Protein AF-A0A7J4HP68-F1 (afdb_monomer)

Solvent-accessible surface area (backbone atoms only — not comparable to full-atom values): 11687 Å² total; per-residue (Å²): 138,80,77,76,74,54,65,66,62,56,52,50,55,49,52,50,52,52,50,52,52,51,63,76,42,43,70,58,54,54,52,51,52,52,50,49,42,43,52,51,32,45,56,65,27,49,68,59,53,78,78,29,47,38,88,88,77,72,41,62,45,65,46,102,60,71,71,36,56,57,40,48,52,47,14,48,45,24,65,76,65,74,47,71,69,66,58,39,56,91,40,66,68,92,80,31,35,63,45,85,82,50,80,58,65,57,25,50,51,48,29,47,40,25,70,72,41,27,36,79,76,67,66,39,90,43,63,56,43,24,36,21,47,42,8,34,54,30,40,48,50,20,46,54,27,39,28,52,26,46,23,59,74,31,29,84,83,58,33,71,68,54,12,46,52,52,14,52,54,51,38,45,51,66,50,67,44,68,88,53,40,85,44,27,22,46,21,35,49,40,66,61,12,53,45,51,23,54,50,30,41,48,53,32,51,51,53,54,53,52,54,52,52,56,57,57,64,73,76,109

pLDDT: mean 91.25, std 10.71, range [41.81, 98.44]

Structure (mmCIF, N/CA/C/O backbone):
data_AF-A0A7J4HP68-F1
#
_entry.id   AF-A0A7J4HP68-F1
#
loop_
_atom_site.group_PDB
_atom_site.id
_atom_site.type_symbol
_atom_site.label_atom_id
_atom_site.label_alt_id
_atom_site.label_comp_id
_atom_site.label_asym_id
_atom_site.label_entity_id
_atom_site.label_seq_id
_atom_site.pdbx_PDB_ins_code
_atom_site.Cartn_x
_atom_site.Cartn_y
_atom_site.Cartn_z
_atom_site.occupancy
_atom_site.B_iso_or_equiv
_atom_site.auth_seq_id
_atom_site.auth_comp_id
_atom_site.auth_asym_id
_atom_site.auth_atom_id
_atom_site.pdbx_PDB_model_num
ATOM 1 N N . MET A 1 1 ? -23.739 45.681 44.324 1.00 44.28 1 MET A N 1
ATOM 2 C CA . MET A 1 1 ? -23.837 44.214 44.460 1.00 44.28 1 MET A CA 1
ATOM 3 C C . MET A 1 1 ? -23.564 43.609 43.087 1.00 44.28 1 MET A C 1
ATOM 5 O O . MET A 1 1 ? -24.486 43.311 42.347 1.00 44.28 1 MET A O 1
ATOM 9 N N . LEU A 1 2 ? -22.291 43.591 42.686 1.00 48.47 2 LEU A N 1
ATOM 10 C CA . LEU A 1 2 ? -21.849 42.985 41.431 1.00 48.47 2 LEU A CA 1
ATOM 11 C C . LEU A 1 2 ? -21.407 41.571 41.788 1.00 48.47 2 LEU A C 1
ATOM 13 O O . LEU A 1 2 ? -20.339 41.393 42.369 1.00 48.47 2 LEU A O 1
ATOM 17 N N . GLU A 1 3 ? -22.281 40.599 41.534 1.00 53.66 3 GLU A N 1
ATOM 18 C CA . GLU A 1 3 ? -21.946 39.183 41.626 1.00 53.66 3 GLU A CA 1
ATOM 19 C C . GLU A 1 3 ? -20.698 38.932 40.781 1.00 53.66 3 GLU A C 1
ATOM 21 O O . GLU A 1 3 ? -20.683 39.172 39.571 1.00 53.66 3 GLU A O 1
ATOM 26 N N . SER A 1 4 ? -19.629 38.483 41.434 1.00 55.53 4 SER A N 1
ATOM 27 C CA . SER A 1 4 ? -18.464 37.926 40.770 1.00 55.53 4 SER A CA 1
ATOM 28 C C . SER A 1 4 ? -18.957 36.772 39.905 1.00 55.53 4 SER A C 1
ATOM 30 O O . SER A 1 4 ? -19.253 35.700 40.431 1.00 55.53 4 SER A O 1
ATOM 32 N N . ILE A 1 5 ? -19.111 37.004 38.598 1.00 61.06 5 ILE A N 1
ATOM 33 C CA . ILE A 1 5 ? -19.429 35.950 37.639 1.00 61.06 5 ILE A CA 1
ATOM 34 C C . ILE A 1 5 ? -18.325 34.912 37.797 1.00 61.06 5 ILE A C 1
ATOM 36 O O . ILE A 1 5 ? -17.180 35.149 37.408 1.00 61.06 5 ILE A O 1
ATOM 40 N N . ASP A 1 6 ? -18.670 33.810 38.455 1.00 66.19 6 ASP A N 1
ATOM 41 C CA . ASP A 1 6 ? -17.717 32.821 38.916 1.00 66.19 6 ASP A CA 1
ATOM 42 C C . ASP A 1 6 ? -16.959 32.277 37.705 1.00 66.19 6 ASP A C 1
ATOM 44 O O . ASP A 1 6 ? -17.526 31.619 36.826 1.00 66.19 6 ASP A O 1
ATOM 48 N N . SER A 1 7 ? -15.676 32.625 37.619 1.00 68.00 7 SER A N 1
ATOM 49 C CA . SER A 1 7 ? -14.796 32.269 36.505 1.00 68.00 7 SER A CA 1
ATOM 50 C C . SER A 1 7 ? -14.790 30.759 36.232 1.00 68.00 7 SER A C 1
ATOM 52 O O . SER A 1 7 ? -14.646 30.341 35.078 1.00 68.00 7 SER A O 1
ATOM 54 N N .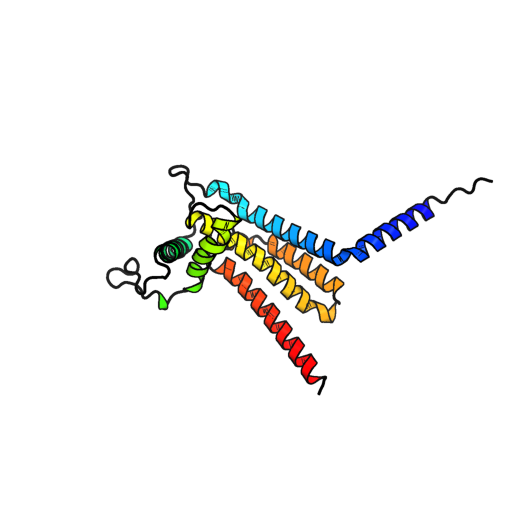 SER A 1 8 ? -15.044 29.948 37.266 1.00 72.12 8 SER A N 1
ATOM 55 C CA . SER A 1 8 ? -15.170 28.495 37.178 1.00 72.12 8 SER A CA 1
ATOM 56 C C . SER A 1 8 ? -16.365 28.075 36.302 1.00 72.12 8 SER A C 1
ATOM 58 O O . SER A 1 8 ? -16.209 27.270 35.379 1.00 72.12 8 SER A O 1
ATOM 60 N N . SER A 1 9 ? -17.521 28.724 36.473 1.00 77.31 9 SER A N 1
ATOM 61 C CA . SER A 1 9 ? -18.761 28.453 35.733 1.00 77.31 9 SER A CA 1
ATOM 62 C C . SER A 1 9 ? -18.655 28.805 34.242 1.00 77.31 9 SER A C 1
ATOM 64 O O . SER A 1 9 ? -19.209 28.120 33.374 1.00 77.31 9 SER A O 1
ATOM 66 N N . ILE A 1 10 ? -17.885 29.849 33.903 1.00 82.44 10 ILE A N 1
ATOM 67 C CA . ILE A 1 10 ? -17.593 30.219 32.511 1.00 82.44 10 ILE A CA 1
ATOM 68 C C . ILE A 1 10 ? -16.709 29.148 31.859 1.00 82.44 10 ILE A C 1
ATOM 70 O O . ILE A 1 10 ? -16.944 28.770 30.705 1.00 82.44 10 ILE A O 1
ATOM 74 N N . ILE A 1 11 ? -15.695 28.655 32.577 1.00 82.69 11 ILE A N 1
ATOM 75 C CA . ILE A 1 11 ? -14.785 27.610 32.092 1.00 82.69 11 ILE A CA 1
ATOM 76 C C . ILE A 1 11 ? -15.546 26.302 31.854 1.00 82.69 11 ILE A C 1
ATOM 78 O O . ILE A 1 11 ? -15.362 25.683 30.805 1.00 82.69 11 ILE A O 1
ATOM 82 N N . GLU A 1 12 ? -16.439 25.903 32.760 1.00 84.94 12 GLU A N 1
ATOM 83 C CA . GLU A 1 12 ? -17.277 24.712 32.582 1.00 84.94 12 GLU A CA 1
ATOM 84 C C . GLU A 1 12 ? -18.192 24.821 31.361 1.00 84.94 12 GLU A C 1
ATOM 86 O O . GLU A 1 12 ? -18.182 23.937 30.501 1.00 84.94 12 GLU A O 1
ATOM 91 N N . ARG A 1 13 ? -18.886 25.953 31.186 1.00 81.06 13 ARG A N 1
ATOM 92 C CA . ARG A 1 13 ? -19.722 26.191 29.995 1.00 81.06 13 ARG A CA 1
ATOM 93 C C . ARG A 1 13 ? -18.916 26.137 28.695 1.00 81.06 13 ARG A C 1
ATOM 95 O O . ARG A 1 13 ? -19.413 25.646 27.678 1.00 81.06 13 ARG A O 1
ATOM 102 N N . ARG A 1 14 ? -17.673 26.634 28.696 1.00 84.31 14 ARG A N 1
ATOM 103 C CA . ARG A 1 14 ? -16.768 26.551 27.534 1.00 84.31 14 ARG A CA 1
ATOM 104 C C . ARG A 1 14 ? -16.336 25.109 27.263 1.00 84.31 14 ARG A C 1
ATOM 106 O O . ARG A 1 14 ? -16.419 24.674 26.114 1.00 84.31 14 ARG A O 1
ATOM 113 N N . LYS A 1 15 ? -15.941 24.360 28.298 1.00 84.00 15 LYS A N 1
ATOM 114 C CA . LYS A 1 15 ? -15.590 22.932 28.198 1.00 84.00 15 LYS A CA 1
ATOM 115 C C . LYS A 1 15 ? -16.750 22.115 27.639 1.00 84.00 15 LYS A C 1
ATOM 117 O O . LYS A 1 15 ? -16.547 21.341 26.708 1.00 84.00 15 LYS A O 1
ATOM 122 N N . GLU A 1 16 ? -17.970 22.336 28.121 1.00 83.75 16 GLU A N 1
ATOM 123 C CA . GLU A 1 16 ? -19.153 21.645 27.608 1.00 83.75 16 GLU A CA 1
ATOM 124 C C . GLU A 1 16 ? -19.457 21.983 26.149 1.00 83.75 16 GLU A C 1
ATOM 126 O O . GLU A 1 16 ? -19.781 21.086 25.370 1.00 83.75 16 GLU A O 1
ATOM 131 N N . LYS A 1 17 ? -19.350 23.259 25.752 1.00 82.62 17 LYS A N 1
ATOM 132 C CA . LYS A 1 17 ? -19.533 23.659 24.348 1.00 82.62 17 LYS A CA 1
ATOM 133 C C . LYS A 1 17 ? -18.516 22.970 23.440 1.00 82.62 17 LYS A C 1
ATOM 135 O O . LYS A 1 17 ? -18.908 22.404 22.419 1.00 82.62 17 LYS A O 1
ATOM 140 N N . ILE A 1 18 ? -17.241 22.962 23.833 1.00 82.25 18 ILE A N 1
ATOM 141 C CA . ILE A 1 18 ? -16.172 22.265 23.105 1.00 82.25 18 ILE A CA 1
ATOM 142 C C . ILE A 1 18 ? -16.461 20.760 23.044 1.00 82.25 18 ILE A C 1
ATOM 144 O O . ILE A 1 18 ? -16.391 20.159 21.974 1.00 82.25 18 ILE A O 1
ATOM 148 N N . PHE A 1 19 ? -16.859 20.152 24.160 1.00 80.31 19 PHE A N 1
ATOM 149 C CA . PHE A 1 19 ? -17.162 18.726 24.229 1.00 80.31 19 PHE A CA 1
ATOM 150 C C . PHE A 1 19 ? -18.345 18.332 23.333 1.00 80.31 19 PHE A C 1
ATOM 152 O O . PHE A 1 19 ? -18.273 17.345 22.598 1.00 80.31 19 PHE A O 1
ATOM 159 N N . ARG A 1 20 ? -19.426 19.122 23.332 1.00 80.06 20 ARG A N 1
ATOM 160 C CA . ARG A 1 20 ? -20.582 18.905 22.448 1.00 80.06 20 ARG A CA 1
ATOM 161 C C . ARG A 1 20 ? -20.199 19.051 20.975 1.00 80.06 20 ARG A C 1
ATOM 163 O O . ARG A 1 20 ? -20.627 18.231 20.163 1.00 80.06 20 ARG A O 1
ATOM 170 N N . PHE A 1 21 ? -19.366 20.036 20.641 1.00 80.69 21 PHE A N 1
ATOM 171 C CA . PHE A 1 21 ? -18.849 20.226 19.285 1.00 80.69 21 PHE A CA 1
ATOM 172 C C . PHE A 1 21 ? -17.992 19.037 18.821 1.00 80.69 21 PHE A C 1
ATOM 174 O O . PHE A 1 21 ? -18.225 18.484 17.746 1.00 80.69 21 PHE A O 1
ATOM 181 N N . LEU A 1 22 ? -17.058 18.578 19.662 1.00 74.44 22 LEU A N 1
ATOM 182 C CA . LEU A 1 22 ? -16.226 17.400 19.389 1.00 74.44 22 LEU A CA 1
ATOM 183 C C . LEU A 1 22 ? -17.077 16.139 19.187 1.00 74.44 22 LEU A C 1
ATOM 185 O O . LEU A 1 22 ? -16.847 15.364 18.257 1.00 74.44 22 LEU A O 1
ATOM 189 N N . LYS A 1 23 ? -18.102 15.949 20.024 1.00 76.12 23 LYS A N 1
ATOM 190 C CA . LYS A 1 23 ? -19.005 14.796 19.943 1.00 76.12 23 LYS A CA 1
ATOM 191 C C . LYS A 1 23 ? -19.861 14.813 18.672 1.00 76.12 23 LYS A C 1
ATOM 193 O O . LYS A 1 23 ? -20.084 13.743 18.107 1.00 76.12 23 LYS A O 1
ATOM 198 N N . SER A 1 24 ? -20.312 15.981 18.201 1.00 81.69 24 SER A N 1
ATOM 199 C CA . SER A 1 24 ? -21.134 16.079 16.981 1.00 81.69 24 SER A CA 1
ATOM 200 C C . SER A 1 24 ? -20.333 15.811 15.702 1.00 81.69 24 SER A C 1
ATOM 202 O O . SER A 1 24 ? -20.879 15.301 14.726 1.00 81.69 24 SER A O 1
ATOM 204 N N . ARG A 1 25 ? -19.022 16.085 15.718 1.00 88.00 25 ARG A N 1
ATOM 205 C CA . ARG A 1 25 ? -18.111 15.915 14.573 1.00 88.00 25 ARG A CA 1
ATOM 206 C C . ARG A 1 25 ? -17.178 14.704 14.697 1.00 88.00 25 ARG A C 1
ATOM 208 O O . ARG A 1 25 ? -16.190 14.626 13.976 1.00 88.00 25 ARG A O 1
ATOM 215 N N . TYR A 1 26 ? -17.488 13.730 15.555 1.00 87.75 26 TYR A N 1
ATOM 216 C CA . TYR A 1 26 ? -16.616 12.576 15.825 1.00 87.75 26 TYR A CA 1
ATOM 217 C C . TYR A 1 26 ? -16.097 11.872 14.554 1.00 87.75 26 TYR A C 1
ATOM 219 O O . TYR A 1 26 ? -14.898 11.649 14.420 1.00 87.75 26 TYR A O 1
ATOM 227 N N . ASN A 1 27 ? -16.973 11.583 13.584 1.00 88.50 27 ASN A N 1
ATOM 228 C CA . ASN A 1 27 ? -16.579 10.905 12.341 1.00 88.50 27 ASN A CA 1
ATOM 229 C C . ASN A 1 27 ? -15.608 11.736 11.486 1.00 88.50 27 ASN A C 1
ATOM 231 O O . ASN A 1 27 ? -14.737 11.170 10.826 1.00 88.50 27 ASN A O 1
ATOM 235 N N . LEU A 1 28 ? -15.736 13.067 11.517 1.00 90.56 28 LEU A N 1
ATOM 236 C CA . LEU A 1 28 ? -14.816 13.970 10.828 1.00 90.56 28 LEU A CA 1
ATOM 237 C C . LEU A 1 28 ? -13.424 13.888 11.459 1.00 90.56 28 LEU A C 1
ATOM 239 O O . LEU A 1 28 ? -12.448 13.730 10.738 1.00 90.56 28 LEU A O 1
ATOM 243 N N . PHE A 1 29 ? -13.336 13.916 12.792 1.00 91.75 29 PHE A N 1
ATOM 244 C CA . PHE A 1 29 ? -12.058 13.788 13.498 1.00 91.75 29 PHE A CA 1
ATOM 245 C C . PHE A 1 29 ? -11.393 12.432 13.270 1.00 91.75 29 PHE A C 1
ATOM 247 O O . PHE A 1 29 ? -10.191 12.381 13.036 1.00 91.75 29 PHE A O 1
ATOM 254 N N . VAL A 1 30 ? -12.166 11.342 13.275 1.00 94.12 30 VAL A N 1
ATOM 255 C CA . VAL A 1 30 ? -11.654 10.003 12.939 1.00 94.12 30 VAL A CA 1
ATOM 256 C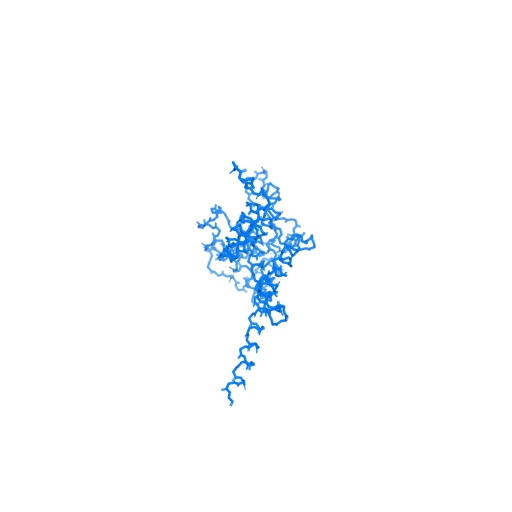 C . VAL A 1 30 ? -11.076 9.985 11.524 1.00 94.12 30 VAL A C 1
ATOM 258 O O . VAL A 1 30 ? -9.968 9.497 11.323 1.00 94.12 30 VAL A O 1
ATOM 261 N N . SER A 1 31 ? -11.802 10.546 10.555 1.00 94.25 31 SER A N 1
ATOM 262 C CA . SER A 1 31 ? -11.362 10.587 9.156 1.00 94.25 31 SER A CA 1
ATOM 263 C C . SER A 1 31 ? -10.123 11.467 8.977 1.00 94.25 31 SER A C 1
ATOM 265 O O . SER A 1 31 ? -9.203 11.088 8.262 1.00 94.25 31 SER A O 1
ATOM 267 N N . LEU A 1 32 ? -10.062 12.607 9.671 1.00 96.12 32 LEU A N 1
ATOM 268 C CA . LEU A 1 32 ? -8.910 13.506 9.667 1.00 96.12 32 LEU A CA 1
ATOM 269 C C . LEU A 1 32 ? -7.674 12.839 10.280 1.00 96.12 32 LEU A C 1
ATOM 271 O O . LEU A 1 32 ? -6.586 12.941 9.721 1.00 96.12 32 LEU A O 1
ATOM 275 N N . PHE A 1 33 ? -7.835 12.117 11.390 1.00 96.75 33 PHE A N 1
ATOM 276 C CA . PHE A 1 33 ? -6.730 11.408 12.030 1.00 96.75 33 PHE A CA 1
ATOM 277 C C . PHE A 1 33 ? -6.227 10.243 11.171 1.00 96.75 33 PHE A C 1
ATOM 279 O O . PHE A 1 33 ? -5.022 10.071 11.012 1.00 96.75 33 PHE A O 1
ATOM 286 N N . LEU A 1 34 ? -7.134 9.486 10.545 1.00 97.94 34 LEU A N 1
ATOM 287 C CA . LEU A 1 34 ? -6.759 8.459 9.572 1.00 97.94 34 LEU A CA 1
ATOM 288 C C . LEU A 1 34 ? -6.034 9.070 8.362 1.00 97.94 34 LEU A C 1
ATOM 290 O O . LEU A 1 34 ? -5.003 8.551 7.941 1.00 97.94 34 LEU A O 1
ATOM 294 N N . GLY A 1 35 ? -6.521 10.203 7.849 1.00 98.12 35 GLY A N 1
ATOM 295 C CA . GLY A 1 35 ? -5.860 10.960 6.786 1.00 98.12 35 GLY A CA 1
ATOM 296 C C . GLY A 1 35 ? -4.450 11.410 7.174 1.00 98.12 35 GLY A C 1
ATOM 297 O O . GLY A 1 35 ? -3.529 11.282 6.373 1.00 98.12 35 GLY A O 1
ATOM 298 N N . LEU A 1 36 ? -4.250 11.848 8.421 1.00 98.12 36 LEU A N 1
ATOM 299 C CA . LEU A 1 36 ? -2.933 12.204 8.952 1.00 98.12 36 LEU A CA 1
ATOM 300 C C . LEU A 1 36 ? -1.991 10.992 9.033 1.00 98.12 36 LEU A C 1
ATOM 302 O O . LEU A 1 36 ? -0.824 11.114 8.665 1.00 98.12 36 LEU A O 1
ATOM 306 N N . ILE A 1 37 ? -2.483 9.827 9.470 1.00 98.38 37 ILE A N 1
ATOM 307 C CA . ILE A 1 37 ? -1.703 8.576 9.499 1.00 98.38 37 ILE A CA 1
ATOM 308 C C . ILE A 1 37 ? -1.262 8.188 8.083 1.00 98.38 37 ILE A C 1
ATOM 310 O O . ILE A 1 37 ? -0.092 7.875 7.860 1.00 98.38 37 ILE A O 1
ATOM 314 N N . ILE A 1 38 ? -2.178 8.242 7.113 1.00 98.38 38 ILE A N 1
ATOM 315 C CA . ILE A 1 38 ? -1.879 7.936 5.708 1.00 98.38 38 ILE A CA 1
ATOM 316 C C . ILE A 1 38 ? -0.864 8.938 5.148 1.00 98.38 38 ILE A C 1
ATOM 318 O O . ILE A 1 38 ? 0.130 8.529 4.554 1.00 98.38 38 ILE A O 1
ATOM 322 N N . TYR A 1 39 ? -1.058 10.236 5.391 1.00 98.12 39 TYR A N 1
ATOM 323 C CA . TYR A 1 39 ? -0.116 11.276 4.979 1.00 98.12 39 TYR A CA 1
ATOM 324 C C . TYR A 1 39 ? 1.285 11.045 5.560 1.00 98.12 39 TYR A C 1
ATOM 326 O O . TYR A 1 39 ? 2.275 11.097 4.829 1.00 98.12 39 TYR A O 1
ATOM 334 N N . LEU A 1 40 ? 1.379 10.744 6.859 1.00 97.81 40 LEU A N 1
ATOM 335 C CA . LEU A 1 40 ? 2.646 10.427 7.516 1.00 97.81 40 LEU A CA 1
ATOM 336 C C . LEU A 1 40 ? 3.308 9.201 6.875 1.00 97.81 40 LEU A C 1
ATOM 338 O O . LEU A 1 40 ? 4.504 9.227 6.590 1.00 97.81 40 LEU A O 1
ATOM 342 N N . SER A 1 41 ? 2.529 8.152 6.611 1.00 97.50 41 SER A N 1
ATOM 343 C CA . SER A 1 41 ? 3.004 6.928 5.967 1.00 97.50 41 SER A CA 1
ATOM 344 C C . SER A 1 41 ? 3.587 7.182 4.578 1.00 97.50 41 SER A C 1
ATOM 346 O O . SER A 1 41 ? 4.689 6.708 4.288 1.00 97.50 41 SER A O 1
ATOM 348 N N . ILE A 1 42 ? 2.873 7.962 3.756 1.00 97.81 42 ILE A N 1
ATOM 349 C CA . ILE A 1 42 ? 3.317 8.387 2.426 1.00 97.81 42 ILE A CA 1
ATOM 350 C C . ILE A 1 42 ? 4.622 9.166 2.565 1.00 97.81 42 ILE A C 1
ATOM 352 O O . ILE A 1 42 ? 5.620 8.782 1.967 1.00 97.81 42 ILE A O 1
ATOM 356 N N . LYS A 1 43 ? 4.654 10.183 3.437 1.00 97.56 43 LYS A N 1
ATOM 357 C CA . LYS A 1 43 ? 5.834 11.028 3.646 1.00 97.56 43 LYS A CA 1
ATOM 358 C C . LYS A 1 43 ? 7.067 10.227 4.051 1.00 97.56 43 LYS A C 1
ATOM 360 O O . LYS A 1 43 ? 8.153 10.553 3.592 1.00 97.56 43 LYS A O 1
ATOM 365 N N . ILE A 1 44 ? 6.923 9.213 4.909 1.00 97.12 44 ILE A N 1
ATOM 366 C CA . ILE A 1 44 ? 8.030 8.327 5.306 1.00 97.12 44 ILE A CA 1
ATOM 367 C C . ILE A 1 44 ? 8.531 7.521 4.100 1.00 97.12 44 ILE A C 1
ATOM 369 O O . ILE A 1 44 ? 9.737 7.442 3.880 1.00 97.12 44 ILE A O 1
ATOM 373 N N . ARG A 1 45 ? 7.616 6.947 3.312 1.00 96.75 45 ARG A N 1
ATOM 374 C CA . ARG A 1 45 ? 7.933 6.039 2.197 1.00 96.75 45 ARG A CA 1
ATOM 375 C C . ARG A 1 45 ? 8.400 6.733 0.925 1.00 96.75 45 ARG A C 1
ATOM 377 O O . ARG A 1 45 ? 8.959 6.064 0.068 1.00 96.75 45 ARG A O 1
ATOM 384 N N . THR A 1 46 ? 8.189 8.039 0.801 1.00 96.75 46 THR A N 1
ATOM 385 C CA . THR A 1 46 ? 8.669 8.843 -0.330 1.00 96.75 46 THR A CA 1
ATOM 386 C C . THR A 1 46 ? 9.953 9.611 -0.019 1.00 96.75 46 THR A C 1
ATOM 388 O O . THR A 1 46 ? 10.431 10.352 -0.872 1.00 96.75 46 THR A O 1
ATOM 391 N N . ARG A 1 47 ? 10.539 9.471 1.181 1.00 95.38 47 ARG A N 1
ATOM 392 C CA . ARG A 1 47 ? 11.761 10.216 1.550 1.00 95.38 47 ARG A CA 1
ATOM 393 C C . ARG A 1 47 ? 12.967 9.909 0.667 1.00 95.38 47 ARG A C 1
ATOM 395 O O . ARG A 1 47 ? 13.867 10.730 0.589 1.00 95.38 47 ARG A O 1
ATOM 402 N N . ASN A 1 48 ? 13.006 8.737 0.046 1.00 94.38 48 ASN A N 1
ATOM 403 C CA . ASN A 1 48 ? 14.106 8.296 -0.803 1.00 94.38 48 ASN A CA 1
ATOM 404 C C . ASN A 1 48 ? 13.912 8.644 -2.290 1.00 94.38 48 ASN A C 1
ATOM 406 O O . ASN A 1 48 ? 14.756 8.250 -3.089 1.00 94.38 48 ASN A O 1
ATOM 410 N N . LEU A 1 49 ? 12.833 9.344 -2.675 1.00 93.69 49 LEU A N 1
ATOM 411 C CA . LEU A 1 49 ? 12.533 9.635 -4.086 1.00 93.69 49 LEU A CA 1
ATOM 412 C C . LEU A 1 49 ? 13.661 10.386 -4.796 1.00 93.69 49 LEU A C 1
ATOM 414 O O . LEU A 1 49 ? 13.975 10.050 -5.934 1.00 93.69 49 LEU A O 1
ATOM 418 N N . ASP A 1 50 ? 14.303 11.340 -4.120 1.00 91.25 50 ASP A N 1
ATOM 419 C CA . ASP A 1 50 ? 15.403 12.118 -4.702 1.00 91.25 50 ASP A CA 1
ATOM 420 C C . ASP A 1 50 ? 16.586 11.224 -5.112 1.00 91.25 50 ASP A C 1
ATOM 422 O O . ASP A 1 50 ? 17.255 11.494 -6.105 1.00 91.25 50 ASP A O 1
ATOM 426 N N . GLY A 1 51 ? 16.806 10.115 -4.395 1.00 91.25 51 GLY A N 1
ATOM 427 C CA . GLY A 1 51 ? 17.849 9.132 -4.703 1.00 91.25 51 GLY A CA 1
ATOM 428 C C . GLY A 1 51 ? 17.480 8.131 -5.804 1.00 91.25 51 GLY A C 1
ATOM 429 O O . GLY A 1 51 ? 18.328 7.344 -6.211 1.00 91.25 51 GLY A O 1
ATOM 430 N N . LEU A 1 52 ? 16.231 8.139 -6.279 1.00 93.12 52 LEU A N 1
ATOM 431 C CA . LEU A 1 52 ? 15.743 7.270 -7.360 1.00 93.12 52 LEU A CA 1
ATOM 432 C C . LEU A 1 52 ? 15.740 7.970 -8.722 1.00 93.12 52 LEU A C 1
ATOM 434 O O . LEU A 1 52 ? 15.286 7.396 -9.717 1.00 93.12 52 LEU A O 1
ATOM 438 N N . ARG A 1 53 ? 16.233 9.209 -8.777 1.00 92.06 53 ARG A N 1
ATOM 439 C CA . ARG A 1 53 ? 16.455 9.925 -10.025 1.00 92.06 53 ARG A CA 1
ATOM 440 C C . ARG A 1 53 ? 17.879 9.678 -10.499 1.00 92.06 53 ARG A C 1
ATOM 442 O O . ARG A 1 53 ? 18.843 10.011 -9.815 1.00 92.06 53 ARG A O 1
ATOM 449 N N . ASP A 1 54 ? 17.999 9.082 -11.675 1.00 88.31 54 ASP A N 1
ATOM 450 C CA . ASP A 1 54 ? 19.284 8.821 -12.304 1.00 88.31 54 ASP A CA 1
ATOM 451 C C . ASP A 1 54 ? 19.937 10.149 -12.712 1.00 88.31 54 ASP A C 1
ATOM 453 O O . ASP A 1 54 ? 19.374 10.932 -13.479 1.00 88.31 54 ASP A O 1
ATOM 457 N N . ILE A 1 55 ? 21.136 10.400 -12.188 1.00 88.81 55 ILE A N 1
ATOM 458 C CA . ILE A 1 55 ? 21.899 11.636 -12.405 1.00 88.81 55 ILE A CA 1
ATOM 459 C C . ILE A 1 55 ? 22.408 11.728 -13.856 1.00 88.81 55 ILE A C 1
ATOM 461 O O . ILE A 1 55 ? 22.602 12.824 -14.373 1.00 88.81 55 ILE A O 1
ATOM 465 N N . THR A 1 56 ? 22.608 10.591 -14.526 1.00 89.25 56 THR A N 1
ATOM 466 C CA . THR A 1 56 ? 23.147 10.519 -15.892 1.00 89.25 56 THR A CA 1
ATOM 467 C C . THR A 1 56 ? 22.068 10.690 -16.955 1.00 89.25 56 THR A C 1
ATOM 469 O O . THR A 1 56 ? 22.283 11.386 -17.945 1.00 89.25 56 THR A O 1
ATOM 472 N N . THR A 1 57 ? 20.897 10.083 -16.750 1.00 88.12 57 THR A N 1
ATOM 473 C CA . THR A 1 57 ? 19.799 10.103 -17.732 1.00 88.12 57 THR A CA 1
ATOM 474 C C . THR A 1 57 ? 18.691 11.094 -17.379 1.00 88.12 57 THR A C 1
ATOM 476 O O . THR A 1 57 ? 17.836 11.382 -18.213 1.00 88.12 57 THR A O 1
ATOM 479 N N . GLY A 1 58 ? 18.655 11.591 -16.140 1.00 87.81 58 GLY A N 1
ATOM 480 C CA . GLY A 1 58 ? 17.561 12.407 -15.606 1.00 87.81 58 GLY A CA 1
ATOM 481 C C . GLY A 1 58 ? 16.256 11.632 -15.377 1.00 87.81 58 GLY A C 1
ATOM 482 O O . GLY A 1 58 ? 15.277 12.226 -14.909 1.00 87.81 58 GLY A O 1
ATOM 483 N N . SER A 1 59 ? 16.244 10.332 -15.698 1.00 91.25 59 SER A N 1
ATOM 484 C CA . SER A 1 59 ? 15.076 9.452 -15.663 1.00 91.25 59 SER A CA 1
ATOM 485 C C . SER A 1 59 ? 14.907 8.755 -14.306 1.00 91.25 59 SER A C 1
ATOM 487 O O . SER A 1 59 ? 15.753 8.854 -13.417 1.00 91.25 59 SER A O 1
ATOM 489 N N . TRP A 1 60 ? 13.777 8.074 -14.116 1.00 94.44 60 TRP A N 1
ATOM 490 C CA . TRP A 1 60 ? 13.485 7.323 -12.893 1.00 94.44 60 TRP A CA 1
ATOM 491 C C . TRP A 1 60 ? 14.104 5.926 -12.938 1.00 94.44 60 TRP A C 1
ATOM 493 O O . TRP A 1 60 ? 13.989 5.236 -13.953 1.00 94.44 60 TRP A O 1
ATOM 503 N N . THR A 1 61 ? 14.662 5.480 -11.813 1.00 94.12 61 THR A N 1
ATOM 504 C CA . THR A 1 61 ? 15.147 4.110 -11.611 1.00 94.12 61 THR A CA 1
ATOM 505 C C . THR A 1 61 ? 14.490 3.447 -10.397 1.00 94.12 61 THR A C 1
ATOM 507 O O . THR A 1 61 ? 13.848 4.104 -9.575 1.00 94.12 61 THR A O 1
ATOM 510 N N . LEU A 1 62 ? 14.605 2.122 -10.309 1.00 94.75 62 LEU A N 1
ATOM 511 C CA . LEU A 1 62 ? 14.161 1.360 -9.144 1.00 94.75 62 LEU A CA 1
ATOM 512 C C . LEU A 1 62 ? 15.247 1.343 -8.060 1.00 94.75 62 LEU A C 1
ATOM 514 O O . LEU A 1 62 ? 16.412 1.648 -8.308 1.00 94.75 62 LEU A O 1
ATOM 518 N N . GLY A 1 63 ? 14.841 0.978 -6.846 1.00 90.56 63 GLY A N 1
ATOM 519 C CA . GLY A 1 63 ? 15.749 0.722 -5.735 1.00 90.56 63 GLY A CA 1
ATOM 520 C C . GLY A 1 63 ? 16.611 -0.533 -5.954 1.00 90.56 63 GLY A C 1
ATOM 521 O O . GLY A 1 63 ? 16.459 -1.231 -6.955 1.00 90.56 63 GLY A O 1
ATOM 522 N N . PRO A 1 64 ? 17.503 -0.854 -5.003 1.00 88.31 64 PRO A N 1
ATOM 523 C CA . PRO A 1 64 ? 18.549 -1.871 -5.163 1.00 88.31 64 PRO A CA 1
ATOM 524 C C . PRO A 1 64 ? 18.059 -3.333 -5.079 1.00 88.31 64 PRO A C 1
ATOM 526 O O . 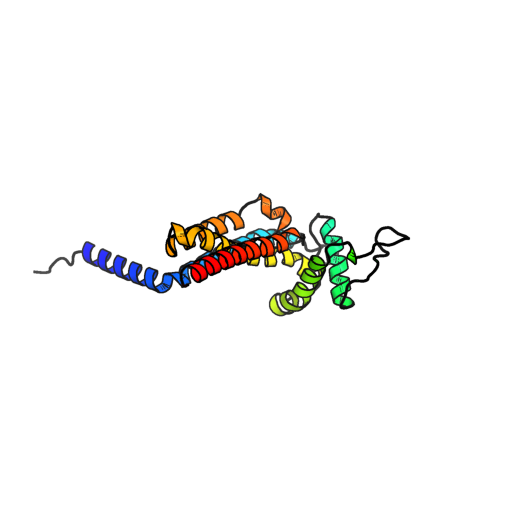PRO A 1 64 ? 18.857 -4.219 -4.785 1.00 88.31 64 PRO A O 1
ATOM 529 N N . ASP A 1 65 ? 16.772 -3.602 -5.312 1.00 89.88 65 ASP A N 1
ATOM 530 C CA . ASP A 1 65 ? 16.213 -4.959 -5.303 1.00 89.88 65 ASP A CA 1
ATOM 531 C C . ASP A 1 65 ? 16.107 -5.501 -6.738 1.00 89.88 65 ASP A C 1
ATOM 533 O O . ASP A 1 65 ? 15.783 -4.756 -7.665 1.00 89.88 65 ASP A O 1
ATOM 537 N N . LEU A 1 66 ? 16.402 -6.787 -6.938 1.00 90.44 66 LEU A N 1
ATOM 538 C CA . LEU A 1 66 ? 16.549 -7.383 -8.275 1.00 90.44 66 LEU A CA 1
ATOM 539 C C . LEU A 1 66 ? 15.205 -7.797 -8.880 1.00 90.44 66 LEU A C 1
ATOM 541 O O . LEU A 1 66 ? 14.932 -7.529 -10.053 1.00 90.44 66 LEU A O 1
ATOM 545 N N . ASP A 1 67 ? 14.361 -8.430 -8.073 1.00 90.50 67 ASP A N 1
ATOM 546 C CA . ASP A 1 67 ? 13.072 -8.982 -8.493 1.00 90.50 67 ASP A CA 1
ATOM 547 C C . ASP A 1 67 ? 12.128 -7.920 -9.113 1.00 90.50 67 ASP A C 1
ATOM 549 O O . ASP A 1 67 ? 11.526 -8.193 -10.164 1.00 90.50 67 ASP A O 1
ATOM 553 N N . PRO A 1 68 ? 12.055 -6.667 -8.607 1.00 94.62 68 PRO A N 1
ATOM 554 C CA . PRO A 1 68 ? 11.206 -5.622 -9.180 1.00 94.62 68 PRO A CA 1
ATOM 555 C C . PRO A 1 68 ? 11.499 -5.254 -10.636 1.00 94.62 68 PRO A C 1
ATOM 557 O O . PRO A 1 68 ? 10.593 -4.821 -11.355 1.00 94.62 68 PRO A O 1
ATOM 560 N N . PHE A 1 69 ? 12.733 -5.449 -11.113 1.00 95.25 69 PHE A N 1
ATOM 561 C CA . PHE A 1 69 ? 13.081 -5.167 -12.508 1.00 95.25 69 PHE A CA 1
ATOM 562 C C . PHE A 1 69 ? 12.363 -6.104 -13.483 1.00 95.25 69 PHE A C 1
ATOM 564 O O . PHE A 1 69 ? 11.982 -5.679 -14.580 1.00 95.25 69 PHE A O 1
ATOM 571 N N . LEU A 1 70 ? 12.111 -7.357 -13.086 1.00 95.00 70 LEU A N 1
ATOM 572 C CA . LEU A 1 70 ? 11.326 -8.289 -13.891 1.00 95.00 70 LEU A CA 1
ATOM 573 C C . LEU A 1 70 ? 9.878 -7.804 -14.023 1.00 95.00 70 LEU A C 1
ATOM 575 O O . LEU A 1 70 ? 9.349 -7.734 -15.135 1.00 95.00 70 LEU A O 1
ATOM 579 N N . PHE A 1 71 ? 9.260 -7.422 -12.903 1.00 95.94 71 PHE A N 1
ATOM 580 C CA . PHE A 1 71 ? 7.885 -6.925 -12.890 1.00 95.94 71 PHE A CA 1
ATOM 581 C C . PHE A 1 71 ? 7.742 -5.625 -13.676 1.00 95.94 71 PHE A C 1
ATOM 583 O O . PHE A 1 71 ? 6.778 -5.475 -14.423 1.00 95.94 71 PHE A O 1
ATOM 590 N N . LEU A 1 72 ? 8.724 -4.723 -13.584 1.00 97.06 72 LEU A N 1
ATOM 591 C CA . LEU A 1 72 ? 8.753 -3.502 -14.383 1.00 97.06 72 LEU A CA 1
ATOM 592 C C . LEU A 1 72 ? 8.849 -3.801 -15.883 1.00 97.06 72 LEU A C 1
ATOM 594 O O . LEU A 1 72 ? 8.118 -3.194 -16.664 1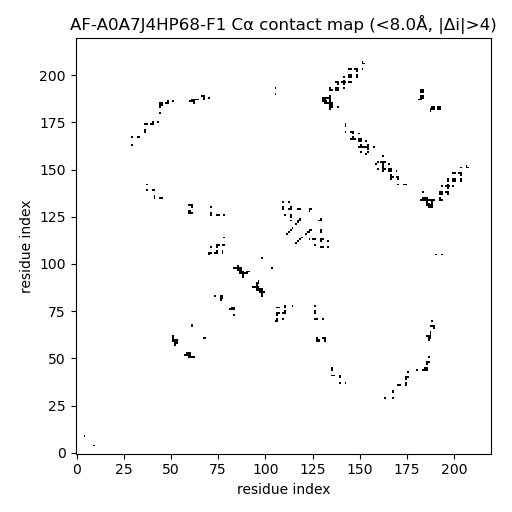.00 97.06 72 LEU A O 1
ATOM 598 N N . ARG A 1 73 ? 9.717 -4.730 -16.305 1.00 96.75 73 ARG A N 1
ATOM 599 C CA . ARG A 1 73 ? 9.833 -5.108 -17.724 1.00 96.75 73 ARG A CA 1
ATOM 600 C C . ARG A 1 73 ? 8.515 -5.663 -18.255 1.00 96.75 73 ARG A C 1
ATOM 602 O O . ARG A 1 73 ? 8.061 -5.254 -19.320 1.00 96.75 73 ARG A O 1
ATOM 609 N N . TRP A 1 74 ? 7.887 -6.562 -17.505 1.00 97.25 74 TRP A N 1
ATOM 610 C CA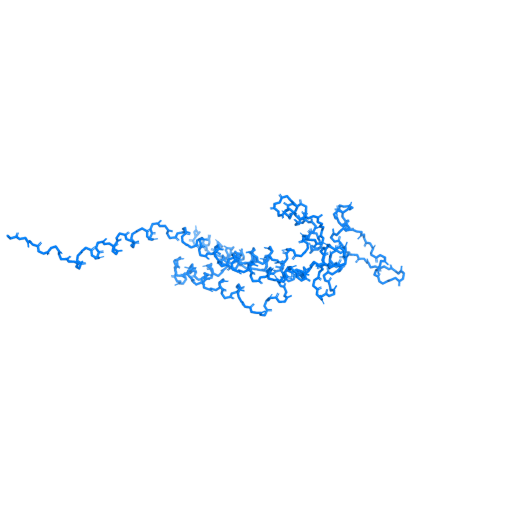 . TRP A 1 74 ? 6.581 -7.107 -17.868 1.00 97.25 74 TRP A CA 1
ATOM 611 C C . TRP A 1 74 ? 5.490 -6.031 -17.877 1.00 97.25 74 TRP A C 1
ATOM 613 O O . TRP A 1 74 ? 4.687 -6.002 -18.803 1.00 97.25 74 TRP A O 1
ATOM 623 N N . ALA A 1 75 ? 5.489 -5.103 -16.917 1.00 97.88 75 ALA A N 1
ATOM 624 C CA . ALA A 1 75 ? 4.539 -3.994 -16.887 1.00 97.88 75 ALA A CA 1
ATOM 625 C C . ALA A 1 75 ? 4.702 -3.062 -18.098 1.00 97.88 75 ALA A C 1
ATOM 627 O O . ALA A 1 75 ? 3.705 -2.701 -18.717 1.00 97.88 75 ALA A O 1
ATOM 628 N N . LYS A 1 76 ? 5.942 -2.724 -18.484 1.00 97.94 76 LYS A N 1
ATOM 629 C CA . LYS A 1 76 ? 6.234 -1.959 -19.711 1.00 97.94 76 LYS A CA 1
ATOM 630 C C . LYS A 1 76 ? 5.682 -2.666 -20.946 1.00 97.94 76 LYS A C 1
ATOM 632 O O . LYS A 1 76 ? 4.927 -2.062 -21.700 1.00 97.94 76 LYS A O 1
ATOM 637 N N . TYR A 1 77 ? 5.955 -3.965 -21.077 1.00 97.81 77 TYR A N 1
ATOM 638 C CA . TYR A 1 77 ? 5.434 -4.760 -22.186 1.00 97.81 77 TYR A CA 1
ATOM 639 C C . TYR A 1 77 ? 3.897 -4.762 -22.229 1.00 97.81 77 TYR A C 1
ATOM 641 O O . TYR A 1 77 ? 3.323 -4.598 -23.300 1.00 97.81 77 TYR A O 1
ATOM 649 N N . ILE A 1 78 ? 3.223 -4.902 -21.079 1.00 98.25 78 ILE A N 1
ATOM 650 C CA . ILE A 1 78 ? 1.753 -4.855 -20.983 1.00 98.25 78 ILE A CA 1
ATOM 651 C C . ILE A 1 78 ? 1.211 -3.478 -21.387 1.00 98.25 78 ILE A C 1
ATOM 653 O O . ILE A 1 78 ? 0.187 -3.409 -22.061 1.00 98.25 78 ILE A O 1
ATOM 657 N N . VAL A 1 79 ? 1.866 -2.385 -20.986 1.00 97.81 79 VAL A N 1
ATOM 658 C CA . VAL A 1 79 ? 1.454 -1.026 -21.376 1.00 97.81 79 VAL A CA 1
ATOM 659 C C . VAL A 1 79 ? 1.578 -0.831 -22.890 1.00 97.81 79 VAL A C 1
ATOM 661 O O . VAL A 1 79 ? 0.672 -0.267 -23.496 1.00 97.81 79 VAL A O 1
ATOM 664 N N . GLU A 1 80 ? 2.651 -1.338 -23.497 1.00 97.81 80 GLU A N 1
ATOM 665 C CA . GLU A 1 80 ? 2.922 -1.212 -24.936 1.00 97.81 80 GLU A CA 1
ATOM 666 C C . GLU A 1 80 ? 2.049 -2.138 -25.803 1.00 97.81 80 GLU A C 1
ATOM 668 O O . GLU A 1 80 ? 1.563 -1.723 -26.851 1.00 97.81 80 GLU A O 1
ATOM 673 N N . ASN A 1 81 ? 1.819 -3.382 -25.370 1.00 97.31 81 ASN A N 1
ATOM 674 C CA . ASN A 1 81 ? 1.205 -4.440 -26.189 1.00 97.31 81 ASN A CA 1
ATOM 675 C C . ASN A 1 81 ? -0.204 -4.844 -25.716 1.00 97.31 81 ASN A C 1
ATOM 677 O O . ASN A 1 81 ? -0.850 -5.705 -26.311 1.00 97.31 81 ASN A O 1
ATOM 681 N N . GLY A 1 82 ? -0.686 -4.276 -24.609 1.00 95.75 82 GLY A N 1
ATOM 682 C CA . GLY A 1 82 ? -1.993 -4.561 -24.008 1.00 95.75 82 GLY A CA 1
ATOM 683 C C . GLY A 1 82 ? -2.070 -5.853 -23.184 1.00 95.75 82 GLY A C 1
ATOM 684 O O . GLY A 1 82 ? -2.949 -5.978 -22.331 1.00 95.75 82 GLY A O 1
ATOM 685 N N . SER A 1 83 ? -1.160 -6.806 -23.388 1.00 95.38 83 SER A N 1
ATOM 686 C CA . SER A 1 83 ? -1.092 -8.061 -22.630 1.00 95.38 83 SER A CA 1
ATOM 687 C C . SER A 1 83 ? 0.339 -8.586 -22.551 1.00 95.38 83 SER A C 1
ATOM 689 O O . SER A 1 83 ? 1.205 -8.158 -23.308 1.00 95.38 83 SER A O 1
ATOM 691 N N . LEU A 1 84 ? 0.603 -9.496 -21.613 1.00 95.44 84 LEU A N 1
ATOM 692 C CA . LEU A 1 84 ? 1.911 -10.133 -21.473 1.00 95.44 84 LEU A CA 1
ATOM 693 C C . LEU A 1 84 ? 2.101 -11.238 -22.525 1.00 95.44 84 LEU A C 1
ATOM 695 O O . LEU A 1 84 ? 1.178 -12.009 -22.788 1.00 95.44 84 LEU A O 1
ATOM 699 N N . PHE A 1 85 ? 3.309 -11.360 -23.084 1.00 94.69 85 PHE A N 1
ATOM 700 C CA . PHE A 1 85 ? 3.664 -12.469 -23.974 1.00 94.69 85 PHE A CA 1
ATOM 701 C C . PHE A 1 85 ? 3.489 -13.830 -23.280 1.00 94.69 85 PHE A C 1
ATOM 703 O O . PHE A 1 85 ? 3.642 -13.960 -22.063 1.00 94.69 85 PHE A O 1
ATOM 710 N N . ALA A 1 86 ? 3.196 -14.874 -24.057 1.00 94.44 86 ALA A N 1
ATOM 711 C CA . ALA A 1 86 ? 3.003 -16.225 -23.522 1.00 94.44 86 ALA A CA 1
ATOM 712 C C . ALA A 1 86 ? 4.319 -16.898 -23.091 1.00 94.44 86 ALA A C 1
ATOM 714 O O . ALA A 1 86 ? 4.329 -17.683 -22.138 1.00 94.44 86 ALA A O 1
ATOM 715 N N . ILE A 1 87 ? 5.413 -16.605 -23.802 1.00 95.75 87 ILE A N 1
ATOM 716 C CA . ILE A 1 87 ? 6.744 -17.170 -23.569 1.00 95.75 87 ILE A CA 1
ATOM 717 C C . ILE A 1 87 ? 7.759 -16.029 -23.488 1.00 95.75 87 ILE A C 1
ATOM 719 O O . ILE A 1 87 ? 7.893 -15.241 -24.420 1.00 95.75 87 ILE A O 1
ATOM 723 N N . ASP A 1 88 ? 8.468 -15.956 -22.367 1.00 95.56 88 ASP A N 1
ATOM 724 C CA . ASP A 1 88 ? 9.565 -15.030 -22.119 1.00 95.56 88 ASP A CA 1
ATOM 725 C C . ASP A 1 88 ? 10.876 -15.601 -22.653 1.00 95.56 88 ASP A C 1
ATOM 727 O O . ASP A 1 88 ? 11.551 -16.356 -21.956 1.00 95.56 88 ASP A O 1
ATOM 731 N N . LEU A 1 89 ? 11.255 -15.256 -23.881 1.00 94.94 89 LEU A N 1
ATOM 732 C CA . LEU A 1 89 ? 12.515 -15.739 -24.462 1.00 94.94 89 LEU A CA 1
ATOM 733 C C . LEU A 1 89 ? 13.759 -15.131 -23.791 1.00 94.94 89 LEU A C 1
ATOM 735 O O . LEU A 1 89 ? 14.852 -15.676 -23.917 1.00 94.94 89 LEU A O 1
ATOM 739 N N . MET A 1 90 ? 13.608 -14.029 -23.044 1.00 93.94 90 MET A N 1
ATOM 740 C CA . MET A 1 90 ? 14.717 -13.419 -22.301 1.00 93.94 90 MET A CA 1
ATOM 741 C C . MET A 1 90 ? 15.052 -14.179 -21.011 1.00 93.94 90 MET A C 1
ATOM 743 O O . MET A 1 90 ? 16.098 -13.937 -20.412 1.00 93.94 90 MET A O 1
ATOM 747 N N . ARG A 1 91 ? 14.178 -15.086 -20.559 1.00 92.69 91 ARG A N 1
ATOM 748 C CA . ARG A 1 91 ? 14.419 -15.943 -19.392 1.00 92.69 91 ARG A CA 1
ATOM 749 C C . ARG A 1 91 ? 14.684 -17.370 -19.854 1.00 92.69 91 ARG A C 1
ATOM 751 O O . ARG A 1 91 ? 13.947 -17.886 -20.678 1.00 92.69 91 ARG A O 1
ATOM 758 N N . TYR A 1 92 ? 15.697 -18.023 -19.284 1.00 92.38 92 TYR A N 1
ATOM 759 C CA . TYR A 1 92 ? 16.065 -19.411 -19.617 1.00 92.38 92 TYR A CA 1
ATOM 760 C C . TYR A 1 92 ? 16.307 -19.633 -21.124 1.00 92.38 92 TYR A C 1
ATOM 762 O O . TYR A 1 92 ? 15.769 -20.556 -21.736 1.00 92.38 92 TYR A O 1
ATOM 770 N N . SER A 1 93 ? 17.115 -18.758 -21.731 1.00 91.81 93 SER A N 1
ATOM 771 C CA . SER A 1 93 ? 17.509 -18.878 -23.140 1.00 91.81 93 SER A CA 1
ATOM 772 C C . SER A 1 93 ? 18.243 -20.206 -23.404 1.00 91.81 93 SER A C 1
ATOM 774 O O . SER A 1 93 ? 19.072 -20.598 -22.577 1.00 91.81 93 SER A O 1
ATOM 776 N N . PRO A 1 94 ? 17.967 -20.910 -24.524 1.00 93.69 94 PRO A N 1
ATOM 777 C CA . PRO A 1 94 ? 17.093 -20.517 -25.642 1.00 93.69 94 PRO A CA 1
ATOM 778 C C . PRO A 1 94 ? 15.630 -20.981 -25.520 1.00 93.69 94 PRO A C 1
ATOM 780 O O . PRO A 1 94 ? 14.819 -20.670 -26.386 1.00 93.69 94 PRO A O 1
ATOM 783 N N . LEU A 1 95 ? 15.281 -21.746 -24.482 1.00 94.25 95 LEU A N 1
ATOM 784 C CA . LEU A 1 95 ? 13.965 -22.389 -24.362 1.00 94.25 95 LEU A CA 1
ATOM 785 C C . LEU A 1 95 ? 12.843 -21.407 -23.999 1.00 94.25 95 LEU A C 1
ATOM 787 O O . LEU A 1 95 ? 11.689 -21.616 -24.376 1.00 94.25 95 LEU A O 1
ATOM 791 N N . GLY A 1 96 ? 13.176 -20.339 -23.276 1.00 94.25 96 GLY A N 1
ATOM 792 C CA . GLY A 1 96 ? 12.195 -19.384 -22.782 1.00 94.25 96 GLY A CA 1
ATOM 793 C C . GLY A 1 96 ? 11.443 -19.878 -21.542 1.00 94.25 96 GLY A C 1
ATOM 794 O O . GLY A 1 96 ? 11.520 -21.043 -21.145 1.00 94.25 96 GLY A O 1
ATOM 795 N N . LEU A 1 97 ? 10.658 -18.987 -20.934 1.00 94.06 97 LEU A N 1
ATOM 796 C CA . LEU A 1 97 ? 9.771 -19.319 -19.818 1.00 94.06 97 LEU A CA 1
ATOM 797 C C . LEU A 1 97 ? 8.306 -19.058 -20.147 1.00 94.06 97 LEU A C 1
ATOM 799 O O . LEU A 1 97 ? 7.938 -17.955 -20.534 1.00 94.06 97 LEU A O 1
ATOM 803 N N . SER A 1 98 ? 7.435 -20.029 -19.880 1.00 94.88 98 SER A N 1
ATOM 804 C CA 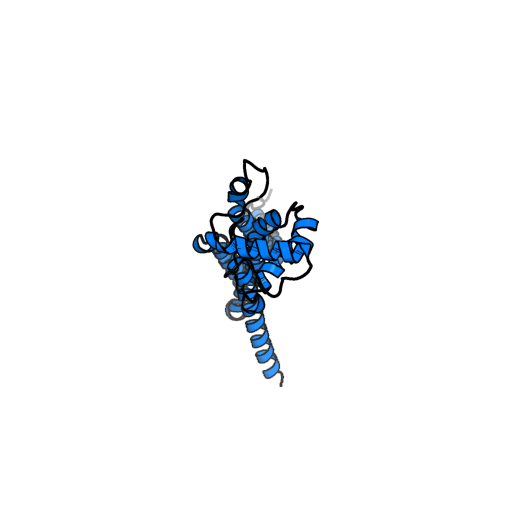. SER A 1 98 ? 5.990 -19.795 -19.919 1.00 94.88 98 SER A CA 1
ATOM 805 C C . SER A 1 98 ? 5.559 -18.837 -18.801 1.00 94.88 98 SER A C 1
ATOM 807 O O . SER A 1 98 ? 5.598 -19.199 -17.623 1.00 94.88 98 SER A O 1
ATOM 809 N N . THR A 1 99 ? 5.088 -17.641 -19.159 1.00 93.31 99 THR A N 1
ATOM 810 C CA . THR A 1 99 ? 4.667 -16.608 -18.190 1.00 93.31 99 THR A CA 1
ATOM 811 C C . THR A 1 99 ? 3.439 -17.018 -17.382 1.00 93.31 99 THR A C 1
ATOM 813 O O . THR A 1 99 ? 3.249 -16.559 -16.262 1.00 93.31 99 THR A O 1
ATOM 816 N N . LYS A 1 100 ? 2.629 -17.953 -17.893 1.00 91.25 100 LYS A N 1
ATOM 817 C CA . LYS A 1 100 ? 1.443 -18.484 -17.198 1.00 91.25 100 LYS A CA 1
ATOM 818 C C . LYS A 1 100 ? 1.755 -19.165 -15.863 1.00 91.25 100 LYS A C 1
ATOM 820 O O . LYS A 1 100 ? 0.847 -19.346 -15.060 1.00 91.25 100 LYS A O 1
ATOM 825 N N . ARG A 1 101 ? 3.006 -19.575 -15.643 1.00 88.88 101 ARG A N 1
ATOM 826 C CA . ARG A 1 101 ? 3.453 -20.225 -14.401 1.00 88.88 101 ARG A CA 1
ATOM 827 C C . ARG A 1 101 ? 3.838 -19.228 -13.305 1.00 88.88 101 ARG A C 1
ATOM 829 O O . ARG A 1 101 ? 4.193 -19.650 -12.212 1.00 88.88 101 ARG A O 1
ATOM 836 N N . GLU A 1 102 ? 3.790 -17.936 -13.605 1.00 90.50 102 GLU A N 1
ATOM 837 C CA . GLU A 1 102 ? 4.317 -16.869 -12.759 1.00 90.50 102 GLU A CA 1
ATOM 838 C C . GLU A 1 102 ? 3.196 -16.005 -12.167 1.00 90.50 102 GLU A C 1
ATOM 840 O O . GLU A 1 102 ? 2.021 -16.118 -12.529 1.00 90.50 102 GLU A O 1
ATOM 845 N N . LEU A 1 103 ? 3.557 -15.116 -11.239 1.00 88.25 103 LEU A N 1
ATOM 846 C CA . LEU A 1 103 ? 2.614 -14.192 -10.610 1.00 88.25 103 LEU A CA 1
ATOM 847 C C . LEU A 1 103 ? 2.192 -13.085 -11.591 1.00 88.25 103 LEU A C 1
ATOM 849 O O . LEU A 1 103 ? 2.737 -11.984 -11.588 1.00 88.25 103 LEU A O 1
ATOM 853 N N . LEU A 1 104 ? 1.191 -13.376 -12.422 1.00 92.88 104 LEU A N 1
ATOM 854 C CA . LEU A 1 104 ? 0.733 -12.470 -13.479 1.00 92.88 104 LEU A CA 1
ATOM 855 C C . LEU A 1 104 ? 0.100 -11.182 -12.946 1.00 92.88 104 LEU A C 1
ATOM 857 O O . LEU A 1 104 ? 0.302 -10.117 -13.522 1.00 92.88 104 LEU A O 1
ATOM 861 N N . LEU A 1 105 ? -0.669 -11.268 -11.857 1.00 95.25 105 LEU A N 1
ATOM 862 C CA . LEU A 1 105 ? -1.476 -10.144 -11.374 1.00 95.25 105 LEU A CA 1
ATOM 863 C C . LEU A 1 105 ? -0.624 -8.910 -11.057 1.00 95.25 105 LEU A C 1
ATOM 865 O O . LEU A 1 105 ? -1.029 -7.796 -11.368 1.00 95.25 105 LEU A O 1
ATOM 869 N N . HIS A 1 106 ? 0.554 -9.097 -10.467 1.00 95.62 106 HIS A N 1
ATOM 870 C CA . HIS A 1 106 ? 1.383 -7.994 -9.981 1.00 95.62 106 HIS A CA 1
ATOM 871 C C . HIS A 1 106 ? 1.859 -7.040 -11.106 1.00 95.62 106 HIS A C 1
ATOM 873 O O . HIS A 1 106 ? 1.546 -5.851 -11.039 1.00 95.62 106 HIS A O 1
ATOM 879 N N . PRO A 1 107 ? 2.483 -7.515 -12.203 1.00 96.62 107 PRO A N 1
ATOM 880 C CA . PRO A 1 107 ? 2.768 -6.691 -13.383 1.00 96.62 107 PRO A CA 1
ATOM 881 C C . PRO A 1 107 ? 1.540 -6.000 -13.990 1.00 96.62 107 PRO A C 1
ATOM 883 O O . PRO A 1 107 ? 1.630 -4.837 -14.387 1.00 96.62 107 PRO A O 1
ATOM 886 N N . TYR A 1 108 ? 0.387 -6.681 -14.047 1.00 97.56 108 TYR A N 1
ATOM 887 C CA . TYR A 1 108 ? -0.857 -6.065 -14.526 1.00 97.56 108 TYR A CA 1
ATOM 888 C C . TYR A 1 108 ? -1.322 -4.940 -13.600 1.00 97.56 108 TYR A C 1
ATOM 890 O O . TYR A 1 108 ? -1.734 -3.893 -14.092 1.00 97.56 108 TYR A O 1
ATOM 898 N N . LEU A 1 109 ? -1.206 -5.099 -12.277 1.00 97.81 109 LEU A N 1
ATOM 899 C CA . LEU A 1 109 ? -1.517 -4.032 -11.326 1.00 97.81 109 LEU A CA 1
ATOM 900 C C . LEU A 1 109 ? -0.601 -2.821 -11.519 1.00 97.81 109 LEU A C 1
ATOM 902 O O . LEU A 1 109 ? -1.093 -1.700 -11.443 1.00 97.81 109 LEU A O 1
ATOM 906 N N . ILE A 1 110 ? 0.695 -3.014 -11.793 1.00 97.94 110 ILE A N 1
ATOM 907 C CA . ILE A 1 110 ? 1.616 -1.903 -12.095 1.00 97.94 110 ILE A CA 1
ATOM 908 C C . ILE A 1 110 ? 1.192 -1.199 -13.392 1.00 97.94 110 ILE A C 1
ATOM 910 O O . ILE A 1 110 ? 1.097 0.029 -13.423 1.00 97.94 110 ILE A O 1
ATOM 914 N N . ALA A 1 111 ? 0.881 -1.955 -14.448 1.00 98.06 111 ALA A N 1
ATOM 915 C CA . ALA A 1 111 ? 0.435 -1.402 -15.728 1.00 98.06 111 ALA A CA 1
ATOM 916 C C . ALA A 1 111 ? -0.902 -0.644 -15.611 1.00 98.06 111 ALA A C 1
ATOM 918 O O . ALA A 1 111 ? -1.060 0.451 -16.154 1.00 98.06 111 ALA A O 1
ATOM 919 N N . TRP A 1 112 ? -1.865 -1.191 -14.868 1.00 97.69 112 TRP A N 1
ATOM 920 C CA . TRP A 1 112 ? -3.145 -0.537 -14.594 1.00 97.69 112 TRP A CA 1
ATOM 921 C C . TRP A 1 112 ? -2.983 0.681 -13.693 1.00 97.69 112 TRP A C 1
ATOM 923 O O . TRP A 1 112 ? -3.611 1.705 -13.950 1.00 97.69 112 TRP A O 1
ATOM 933 N N . PHE A 1 113 ? -2.113 0.610 -12.684 1.00 98.00 113 PHE A N 1
ATOM 934 C CA . PHE A 1 113 ? -1.770 1.764 -11.864 1.00 98.00 113 PHE A CA 1
ATOM 935 C C . PHE A 1 113 ? -1.194 2.886 -12.728 1.00 98.00 113 PHE A C 1
ATOM 937 O O . PHE A 1 113 ? -1.674 4.010 -12.629 1.00 98.00 113 PHE A O 1
ATOM 944 N N . HIS A 1 114 ? -0.253 2.584 -13.629 1.00 98.12 114 HIS A N 1
ATOM 945 C CA . HIS A 1 114 ? 0.279 3.552 -14.590 1.00 98.12 114 HIS A CA 1
ATOM 946 C C . HIS A 1 114 ? -0.842 4.201 -15.418 1.00 98.12 114 HIS A C 1
ATOM 948 O O . HIS A 1 114 ? -1.025 5.417 -15.368 1.00 98.12 114 HIS A O 1
ATOM 954 N N . LYS A 1 115 ? -1.649 3.382 -16.104 1.00 97.06 115 LYS A N 1
ATOM 955 C CA . LYS A 1 115 ? -2.659 3.845 -17.066 1.00 97.06 115 LYS A CA 1
ATOM 956 C C . LYS A 1 115 ? -3.827 4.602 -16.432 1.00 97.06 115 LYS A C 1
ATOM 958 O O . LYS A 1 115 ? -4.283 5.596 -16.990 1.00 97.06 115 LYS A O 1
ATOM 963 N N . PHE A 1 116 ? -4.347 4.114 -15.308 1.00 96.94 116 PHE A N 1
ATOM 964 C CA . PHE A 1 116 ? -5.607 4.605 -14.743 1.00 96.94 116 PHE A CA 1
ATOM 965 C C . PHE A 1 116 ? -5.428 5.533 -13.548 1.00 96.94 116 PHE A C 1
ATOM 967 O O . PHE A 1 116 ? -6.370 6.241 -13.208 1.00 96.94 116 PHE A O 1
ATOM 974 N N . ILE A 1 117 ? -4.261 5.527 -12.894 1.00 96.56 117 ILE A N 1
ATOM 975 C CA . ILE A 1 117 ? -4.057 6.271 -11.647 1.00 96.56 117 ILE A CA 1
ATOM 976 C C . ILE A 1 117 ? -2.877 7.239 -11.768 1.00 96.56 117 ILE A C 1
ATOM 978 O O . ILE A 1 117 ? -3.046 8.450 -11.651 1.00 96.56 117 ILE A O 1
ATOM 982 N N . ALA A 1 118 ? -1.681 6.721 -12.023 1.00 96.19 118 ALA A N 1
ATOM 983 C CA . ALA A 1 118 ? -0.447 7.481 -11.912 1.00 96.19 118 ALA A CA 1
ATOM 984 C C . ALA A 1 118 ? -0.304 8.547 -13.007 1.00 96.19 118 ALA A C 1
ATOM 986 O O . ALA A 1 118 ? -0.042 9.706 -12.698 1.00 96.19 118 ALA A O 1
ATOM 987 N N . THR A 1 119 ? -0.538 8.203 -14.272 1.00 94.94 119 THR A N 1
ATOM 988 C CA . THR A 1 119 ? -0.484 9.187 -15.360 1.00 94.94 119 THR A CA 1
ATOM 989 C C . THR A 1 119 ? -1.580 10.256 -15.242 1.00 94.94 119 THR A C 1
ATOM 991 O O . THR A 1 119 ? -1.226 11.434 -15.237 1.00 94.94 119 THR A O 1
ATOM 994 N N . PRO A 1 120 ? -2.880 9.920 -15.086 1.00 95.62 120 PRO A N 1
ATOM 995 C CA . PRO A 1 120 ? -3.933 10.940 -15.060 1.00 95.62 120 PRO A CA 1
ATOM 996 C C . PRO A 1 120 ? -3.984 11.784 -13.777 1.00 95.62 120 PRO A C 1
ATOM 998 O O . PRO A 1 120 ? -4.338 12.957 -13.857 1.00 95.62 120 PRO A O 1
ATOM 1001 N N . PHE A 1 121 ? -3.655 11.228 -12.603 1.00 95.56 121 PHE A N 1
ATOM 1002 C CA . PHE A 1 121 ? -3.827 11.938 -11.323 1.00 95.56 121 PHE A CA 1
ATOM 1003 C C . PHE A 1 121 ? -2.516 12.335 -10.640 1.00 95.56 121 PHE A C 1
ATOM 1005 O O . PHE A 1 121 ? -2.518 13.280 -9.854 1.00 95.56 121 PHE A O 1
ATOM 1012 N N . LEU A 1 122 ? -1.411 11.630 -10.905 1.00 93.25 122 LEU A N 1
ATOM 1013 C CA . LEU A 1 122 ? -0.103 11.906 -10.291 1.00 93.25 122 LEU A CA 1
ATOM 1014 C C . LEU A 1 122 ? 0.903 12.521 -11.277 1.00 93.25 122 LEU A C 1
ATOM 1016 O O . LEU A 1 122 ? 2.001 12.882 -10.863 1.00 93.25 122 LEU A O 1
ATOM 1020 N N . GLY A 1 123 ? 0.552 12.641 -12.562 1.00 92.94 123 GLY A N 1
ATOM 1021 C CA . GLY A 1 123 ? 1.410 13.242 -13.585 1.00 92.94 123 GLY A CA 1
ATOM 1022 C C . GLY A 1 123 ? 2.677 12.437 -13.884 1.00 92.94 123 GLY A C 1
ATOM 1023 O O . GLY A 1 123 ? 3.700 13.016 -14.239 1.00 92.94 123 GLY A O 1
ATOM 1024 N N . THR A 1 124 ? 2.657 11.109 -13.714 1.00 94.06 124 THR A N 1
ATOM 1025 C CA . THR A 1 124 ? 3.863 10.302 -13.948 1.00 94.06 124 THR A CA 1
ATOM 1026 C C . THR A 1 124 ? 4.212 10.191 -15.431 1.00 94.06 124 THR A C 1
ATOM 1028 O O . THR A 1 124 ? 3.403 9.718 -16.228 1.00 94.06 124 THR A O 1
ATOM 1031 N N . GLU A 1 125 ? 5.452 10.540 -15.764 1.00 92.69 125 GLU A N 1
ATOM 1032 C CA . GLU A 1 125 ? 5.992 10.597 -17.133 1.00 92.69 125 GLU A CA 1
ATOM 1033 C C . GLU A 1 125 ? 6.284 9.228 -17.774 1.00 92.69 125 GLU A C 1
ATOM 1035 O O . GLU A 1 125 ? 6.327 9.112 -18.994 1.00 92.69 125 GLU A O 1
ATOM 1040 N N . SER A 1 126 ? 6.518 8.178 -16.979 1.00 95.88 126 SER A N 1
ATOM 1041 C CA . SER A 1 126 ? 6.896 6.853 -17.491 1.00 95.88 126 SER A CA 1
ATOM 1042 C C . SER A 1 126 ? 6.362 5.717 -16.625 1.00 95.88 126 SER A C 1
ATOM 1044 O O . SER A 1 126 ? 6.058 5.905 -15.445 1.00 95.88 126 SER A O 1
ATOM 1046 N N . VAL A 1 127 ? 6.317 4.504 -17.188 1.00 97.44 127 VAL A N 1
ATOM 1047 C CA . VAL A 1 127 ? 5.962 3.284 -16.439 1.00 97.44 127 VAL A CA 1
ATOM 1048 C C . VAL A 1 127 ? 6.911 3.070 -15.258 1.00 97.44 127 VAL A C 1
ATOM 1050 O O . VAL A 1 127 ? 6.468 2.662 -14.188 1.00 97.44 127 VAL A O 1
ATOM 1053 N N . THR A 1 128 ? 8.202 3.394 -15.413 1.00 97.25 128 THR A N 1
ATOM 1054 C CA . THR A 1 128 ? 9.175 3.306 -14.314 1.00 97.25 128 THR A CA 1
ATOM 1055 C C . THR A 1 128 ? 8.825 4.271 -13.185 1.00 97.25 128 THR A C 1
ATOM 1057 O O . THR A 1 128 ? 8.804 3.862 -12.029 1.00 97.25 128 THR A O 1
ATOM 1060 N N . HIS A 1 129 ? 8.478 5.522 -13.504 1.00 96.50 129 HIS A N 1
ATOM 1061 C CA . HIS A 1 129 ? 8.046 6.497 -12.500 1.00 96.50 129 HIS A CA 1
ATOM 1062 C C . HIS A 1 129 ? 6.790 6.009 -11.758 1.00 96.50 129 HIS A C 1
ATOM 1064 O O . HIS A 1 129 ? 6.729 6.046 -10.530 1.00 96.50 129 HIS A O 1
ATOM 1070 N N . SER A 1 130 ? 5.805 5.460 -12.472 1.00 97.88 130 SER A N 1
ATOM 1071 C CA . SER A 1 130 ? 4.631 4.868 -11.820 1.00 97.88 130 SER A CA 1
ATOM 1072 C C . SER A 1 130 ? 5.000 3.671 -10.944 1.00 97.88 130 SER A C 1
ATOM 1074 O O . SER A 1 130 ? 4.497 3.556 -9.831 1.00 97.88 130 SER A O 1
ATOM 1076 N N . ALA A 1 131 ? 5.907 2.804 -11.390 1.00 97.56 131 ALA A N 1
ATOM 1077 C CA . ALA A 1 131 ? 6.376 1.672 -10.596 1.00 97.56 131 ALA A CA 1
ATOM 1078 C C . ALA A 1 131 ? 7.113 2.121 -9.317 1.00 97.56 131 ALA A C 1
ATOM 1080 O O . ALA A 1 131 ? 6.975 1.487 -8.278 1.00 97.56 131 ALA A O 1
ATOM 1081 N N . VAL A 1 132 ? 7.818 3.255 -9.340 1.00 97.25 132 VAL A N 1
ATOM 1082 C CA . VAL A 1 132 ? 8.439 3.843 -8.141 1.00 97.25 132 VAL A CA 1
ATOM 1083 C C . VAL A 1 132 ? 7.390 4.229 -7.089 1.00 97.25 132 VAL A C 1
ATOM 1085 O O . VAL A 1 132 ? 7.600 3.977 -5.902 1.00 97.25 132 VAL A O 1
ATOM 1088 N N . LEU A 1 133 ? 6.255 4.802 -7.501 1.00 97.50 133 LEU A N 1
ATOM 1089 C CA . LEU A 1 133 ? 5.187 5.256 -6.593 1.00 97.50 133 LEU A CA 1
ATOM 1090 C C . LEU A 1 133 ? 4.192 4.152 -6.199 1.00 97.50 133 LEU A C 1
ATOM 1092 O O . LEU A 1 133 ? 3.532 4.250 -5.162 1.00 97.50 133 LEU A O 1
ATOM 1096 N N . TYR A 1 134 ? 4.100 3.099 -7.009 1.00 97.88 134 TYR A N 1
ATOM 1097 C CA . TYR A 1 134 ? 3.217 1.949 -6.824 1.00 97.88 134 TYR A CA 1
ATOM 1098 C C . TYR A 1 134 ? 3.181 1.387 -5.387 1.00 97.88 134 TYR A C 1
ATOM 1100 O O . TYR A 1 134 ? 2.083 1.297 -4.825 1.00 97.88 134 TYR A O 1
ATOM 1108 N N . PRO A 1 135 ? 4.319 1.042 -4.744 1.00 97.50 135 PRO A N 1
ATOM 1109 C CA . PRO A 1 135 ? 4.292 0.444 -3.408 1.00 97.50 135 PRO A CA 1
ATOM 1110 C C . PRO A 1 135 ? 3.718 1.397 -2.351 1.00 97.50 135 PRO A C 1
ATOM 1112 O O . PRO A 1 135 ? 2.990 0.967 -1.456 1.00 97.50 135 PRO A O 1
ATOM 1115 N N . VAL A 1 136 ? 3.972 2.703 -2.486 1.00 97.69 136 VAL A N 1
ATOM 1116 C CA . VAL A 1 136 ? 3.451 3.734 -1.576 1.00 97.69 136 VAL A CA 1
ATOM 1117 C C . VAL A 1 136 ? 1.932 3.840 -1.692 1.00 97.69 136 VAL A C 1
ATOM 1119 O O . VAL A 1 136 ? 1.232 3.904 -0.679 1.00 97.69 136 VAL A O 1
ATOM 1122 N N . PHE A 1 137 ? 1.417 3.813 -2.923 1.00 97.88 137 PHE A N 1
ATOM 1123 C CA . PHE A 1 137 ? -0.017 3.850 -3.194 1.00 97.88 137 PHE A CA 1
ATOM 1124 C C . PHE A 1 137 ? -0.743 2.640 -2.589 1.00 97.88 137 PHE A C 1
ATOM 1126 O O . PHE A 1 137 ? -1.705 2.804 -1.834 1.00 97.88 137 PHE A O 1
ATOM 1133 N N . PHE A 1 138 ? -0.258 1.423 -2.851 1.00 97.88 138 PHE A N 1
ATOM 1134 C CA . PHE A 1 138 ? -0.872 0.212 -2.299 1.00 97.88 138 PHE A CA 1
ATOM 1135 C C . PHE A 1 138 ? -0.749 0.129 -0.777 1.00 97.88 138 PHE A C 1
ATOM 1137 O O . PHE A 1 138 ? -1.673 -0.344 -0.107 1.00 97.88 138 PHE A O 1
ATOM 1144 N N . PHE A 1 139 ? 0.331 0.649 -0.195 1.00 97.69 139 PHE A N 1
ATOM 1145 C CA . PHE A 1 139 ? 0.445 0.709 1.256 1.00 97.69 139 PHE A CA 1
ATOM 1146 C C . PHE A 1 139 ? -0.538 1.711 1.887 1.00 97.69 139 PHE A C 1
ATOM 1148 O O . PHE A 1 139 ? -1.119 1.430 2.936 1.00 97.69 139 PHE A O 1
ATOM 1155 N N . ALA A 1 140 ? -0.814 2.845 1.236 1.00 97.75 140 ALA A N 1
ATOM 1156 C CA . ALA A 1 140 ? -1.862 3.764 1.688 1.00 97.75 140 ALA A CA 1
ATOM 1157 C C . ALA A 1 140 ? -3.245 3.083 1.705 1.00 97.75 140 ALA A C 1
ATOM 1159 O O . ALA A 1 140 ? -3.988 3.211 2.680 1.00 97.75 140 ALA A O 1
ATOM 1160 N N . LEU A 1 141 ? -3.563 2.286 0.677 1.00 98.06 141 LEU A N 1
ATOM 1161 C CA . LEU A 1 141 ? -4.780 1.463 0.655 1.00 98.06 141 LEU A CA 1
ATOM 1162 C C . LEU A 1 141 ? -4.766 0.371 1.734 1.00 98.06 141 LEU A C 1
ATOM 1164 O O . LEU A 1 141 ? -5.793 0.106 2.362 1.00 98.06 141 LEU A O 1
ATOM 1168 N N . THR A 1 142 ? -3.601 -0.226 1.991 1.00 98.12 142 THR A N 1
ATOM 1169 C CA . THR A 1 142 ? -3.395 -1.214 3.059 1.00 98.12 142 THR A CA 1
ATOM 1170 C C . THR A 1 142 ? -3.782 -0.642 4.420 1.00 98.12 142 THR A C 1
ATOM 1172 O O . THR A 1 142 ? -4.481 -1.314 5.172 1.00 98.12 142 THR A O 1
ATOM 1175 N N . LEU A 1 143 ? -3.410 0.606 4.728 1.00 98.25 143 LEU A N 1
ATOM 1176 C CA . LEU A 1 143 ? -3.786 1.256 5.990 1.00 98.25 143 LEU A CA 1
ATOM 1177 C C . LEU A 1 143 ? -5.302 1.417 6.142 1.00 98.25 143 LEU A C 1
ATOM 1179 O O . LEU A 1 143 ? -5.831 1.221 7.234 1.00 98.25 143 LEU A O 1
ATOM 1183 N N . ILE A 1 144 ? -6.013 1.722 5.054 1.00 98.31 144 ILE A N 1
ATOM 1184 C CA . ILE A 1 144 ? -7.479 1.822 5.064 1.00 98.31 144 ILE A CA 1
ATOM 1185 C C . ILE A 1 144 ? -8.100 0.442 5.308 1.00 98.31 144 ILE A C 1
ATOM 1187 O O . ILE A 1 144 ? -8.955 0.295 6.184 1.00 98.31 144 ILE A O 1
ATOM 1191 N N . ALA A 1 145 ? -7.657 -0.580 4.571 1.00 98.25 145 ALA A N 1
ATOM 1192 C CA . ALA A 1 145 ? -8.148 -1.947 4.733 1.00 98.25 145 ALA A CA 1
ATOM 1193 C C . ALA A 1 145 ? -7.868 -2.486 6.146 1.00 98.25 145 ALA A C 1
ATOM 1195 O O . ALA A 1 145 ? -8.751 -3.062 6.781 1.00 98.25 145 ALA A O 1
ATOM 1196 N N . PHE A 1 146 ? -6.669 -2.232 6.672 1.00 98.38 146 PHE A N 1
ATOM 1197 C CA . PHE A 1 146 ? -6.268 -2.618 8.019 1.00 98.38 146 PHE A CA 1
ATOM 1198 C C . PHE A 1 146 ? -7.101 -1.918 9.095 1.00 98.38 146 PHE A C 1
ATOM 1200 O O . PHE A 1 146 ? -7.597 -2.572 10.011 1.00 98.38 146 PHE A O 1
ATOM 1207 N N . PHE A 1 147 ? -7.328 -0.609 8.958 1.00 98.44 147 PHE A N 1
ATOM 1208 C CA . PHE A 1 147 ? -8.199 0.146 9.855 1.00 98.44 147 PHE A CA 1
ATOM 1209 C C . PHE A 1 147 ? -9.607 -0.466 9.923 1.00 98.44 147 PHE A C 1
ATOM 1211 O O . PHE A 1 147 ? -10.155 -0.665 11.010 1.00 98.44 147 PHE A O 1
ATOM 1218 N N . LEU A 1 148 ? -10.190 -0.801 8.767 1.00 97.69 148 LEU A N 1
ATOM 1219 C CA . LEU A 1 148 ? -11.506 -1.437 8.697 1.00 97.69 148 LEU A CA 1
ATOM 1220 C C . LEU A 1 148 ? -11.500 -2.827 9.341 1.00 97.69 148 LEU A C 1
ATOM 1222 O O . LEU A 1 148 ? -12.403 -3.135 10.119 1.00 97.69 148 LEU A O 1
ATOM 1226 N N . PHE A 1 149 ? -10.482 -3.637 9.057 1.00 98.00 149 PHE A N 1
ATOM 1227 C CA . PHE A 1 149 ? -10.303 -4.966 9.636 1.00 98.00 149 PHE A CA 1
ATOM 1228 C C . PHE A 1 149 ? -10.230 -4.923 11.170 1.00 98.00 149 PHE A C 1
ATOM 1230 O O . PHE A 1 149 ? -11.045 -5.559 11.839 1.00 98.00 149 PHE A O 1
ATOM 1237 N N . VAL A 1 150 ? -9.328 -4.117 11.740 1.00 97.75 150 VAL A N 1
ATOM 1238 C CA . VAL A 1 150 ? -9.163 -4.002 13.200 1.00 97.75 150 VAL A CA 1
ATOM 1239 C C . VAL A 1 150 ? -10.439 -3.483 13.857 1.00 97.75 150 VAL A C 1
ATOM 1241 O O . VAL A 1 150 ? -10.859 -3.992 14.896 1.00 97.75 150 VAL A O 1
ATOM 1244 N N . LYS A 1 151 ? -11.106 -2.501 13.240 1.00 96.38 151 LYS A N 1
ATOM 1245 C CA . LYS A 1 151 ? -12.366 -1.971 13.765 1.00 96.38 151 LYS A CA 1
ATOM 1246 C C . LYS A 1 151 ? -13.431 -3.060 13.890 1.00 96.38 151 LYS A C 1
ATOM 1248 O O . LYS A 1 151 ? -14.155 -3.051 14.880 1.00 96.38 151 LYS A O 1
ATOM 1253 N N . VAL A 1 152 ? -13.534 -3.967 12.915 1.00 95.50 152 VAL A N 1
ATOM 1254 C CA . VAL A 1 152 ? -14.500 -5.078 12.941 1.00 95.50 152 VAL A CA 1
ATOM 1255 C C . VAL A 1 152 ? -14.185 -6.057 14.067 1.00 95.50 152 VAL A C 1
ATOM 1257 O O . VAL A 1 152 ? -15.084 -6.379 14.832 1.00 95.50 152 VAL A O 1
ATOM 1260 N N . ILE A 1 153 ? -12.919 -6.438 14.256 1.00 95.56 153 ILE A N 1
ATOM 1261 C CA . ILE A 1 153 ? -12.514 -7.378 15.319 1.00 95.56 153 ILE A CA 1
ATOM 1262 C C . ILE A 1 153 ? -12.993 -6.927 16.707 1.00 95.56 153 ILE A C 1
ATOM 1264 O O . ILE A 1 153 ? -13.455 -7.734 17.509 1.00 95.56 153 ILE A O 1
ATOM 1268 N N . PHE A 1 154 ? -12.883 -5.632 17.003 1.00 94.50 154 PHE A N 1
ATOM 1269 C CA . PHE A 1 154 ? -13.139 -5.108 18.345 1.00 94.50 154 PHE A CA 1
ATOM 1270 C C . PHE A 1 154 ? -14.537 -4.504 18.535 1.00 94.50 154 PHE A C 1
ATOM 1272 O O . PHE A 1 154 ? -14.872 -4.104 19.655 1.00 94.50 154 PHE A O 1
ATOM 1279 N N . VAL A 1 155 ? -15.360 -4.410 17.481 1.00 93.94 155 VAL A N 1
ATOM 1280 C CA . VAL A 1 155 ? -16.649 -3.700 17.554 1.00 93.94 155 VAL A CA 1
ATOM 1281 C C . VAL A 1 155 ? -17.643 -4.378 18.495 1.00 93.94 155 VAL A C 1
ATOM 1283 O O . VAL A 1 155 ? -18.351 -3.666 19.208 1.00 93.94 155 VAL A O 1
ATOM 1286 N N . GLU A 1 156 ? -17.674 -5.715 18.521 1.00 87.56 156 GLU A N 1
ATOM 1287 C CA . GLU A 1 156 ? -18.587 -6.488 19.372 1.00 87.56 156 GLU A CA 1
ATOM 1288 C C . GLU A 1 156 ? -18.221 -6.352 20.859 1.00 87.56 156 GLU A C 1
ATOM 1290 O O . GLU A 1 156 ? -19.103 -6.148 21.688 1.00 87.56 156 GLU A O 1
ATOM 1295 N N . ASN A 1 157 ? -16.925 -6.376 21.190 1.00 90.50 157 ASN A N 1
ATOM 1296 C CA . ASN A 1 157 ? -16.450 -6.405 22.579 1.00 90.50 157 ASN A CA 1
ATOM 1297 C C . ASN A 1 157 ? -16.325 -5.016 23.226 1.00 90.50 157 ASN A C 1
ATOM 1299 O O . ASN A 1 157 ? -16.632 -4.848 24.401 1.00 90.50 157 ASN A O 1
ATOM 1303 N N . LEU A 1 158 ? -15.838 -4.012 22.485 1.00 91.31 158 LEU A N 1
ATOM 1304 C CA . LEU A 1 158 ? -15.494 -2.690 23.039 1.00 91.31 158 LEU A CA 1
ATOM 1305 C C . LEU A 1 158 ? -16.499 -1.590 22.662 1.00 91.31 158 LEU A C 1
ATOM 1307 O O . LEU A 1 158 ? -16.421 -0.466 23.168 1.00 91.31 158 LEU A O 1
ATOM 1311 N N . GLY A 1 159 ? -17.422 -1.885 21.745 1.00 92.75 159 GLY A N 1
ATOM 1312 C CA . GLY A 1 159 ? -18.331 -0.914 21.151 1.00 92.75 159 GLY A CA 1
ATOM 1313 C C . GLY A 1 159 ? -17.675 -0.035 20.077 1.00 92.75 159 GLY A C 1
ATOM 1314 O O . GLY A 1 159 ? -16.454 0.090 19.957 1.00 92.75 159 GLY A O 1
ATOM 1315 N N . LYS A 1 160 ? -18.515 0.634 19.274 1.00 90.94 160 LYS A N 1
ATOM 1316 C CA . LYS A 1 160 ? -18.099 1.341 18.043 1.00 90.94 160 LYS A CA 1
ATOM 1317 C C . LYS A 1 160 ? -17.000 2.391 18.248 1.00 90.94 160 LYS A C 1
ATOM 1319 O O . LYS A 1 160 ? -16.123 2.521 17.394 1.00 90.94 160 LYS A O 1
ATOM 1324 N N . LYS A 1 161 ? -17.056 3.162 19.339 1.00 91.50 161 LYS A N 1
ATOM 1325 C CA . LYS A 1 161 ? -16.111 4.266 19.590 1.00 91.50 161 LYS A CA 1
ATOM 1326 C C . LYS A 1 161 ? -14.730 3.757 19.988 1.00 91.50 161 LYS A C 1
ATOM 1328 O O . LYS A 1 161 ? -13.744 4.149 19.374 1.00 91.50 161 LYS A O 1
ATOM 1333 N N . ASN A 1 162 ? -14.672 2.853 20.962 1.00 93.44 162 ASN A N 1
ATOM 1334 C CA . ASN A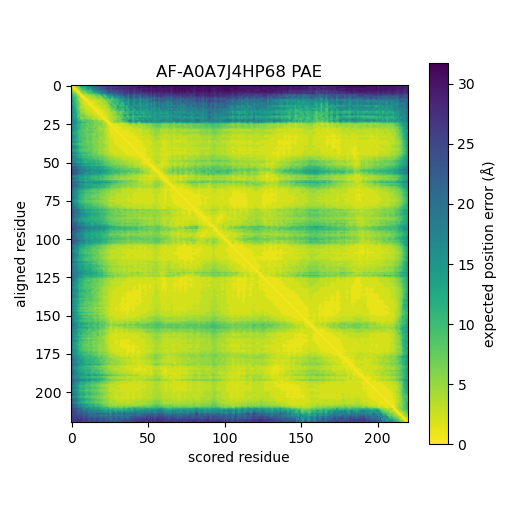 1 162 ? -13.409 2.308 21.451 1.00 93.44 162 ASN A CA 1
ATOM 1335 C C . ASN A 1 162 ? -12.738 1.442 20.380 1.00 93.44 162 ASN A C 1
ATOM 1337 O O . ASN A 1 162 ? -11.549 1.606 20.140 1.00 93.44 162 ASN A O 1
ATOM 1341 N N . ALA A 1 163 ? -13.503 0.629 19.641 1.00 95.75 163 ALA A N 1
ATOM 1342 C CA . ALA A 1 163 ? -12.977 -0.132 18.506 1.00 95.75 163 ALA A CA 1
ATOM 1343 C C . ALA A 1 163 ? -12.375 0.774 17.417 1.00 95.75 163 ALA A C 1
ATOM 1345 O O . ALA A 1 163 ? -11.343 0.453 16.836 1.00 95.75 163 ALA A O 1
ATOM 1346 N N . THR A 1 164 ? -12.985 1.939 17.167 1.00 96.56 164 THR A N 1
ATOM 1347 C CA . THR A 1 164 ? -12.443 2.925 16.219 1.00 96.56 164 THR A CA 1
ATOM 1348 C C . THR A 1 164 ? -11.130 3.527 16.723 1.00 96.56 164 THR A C 1
ATOM 1350 O O . THR A 1 164 ? -10.196 3.666 15.940 1.00 96.56 164 THR A O 1
ATOM 1353 N N . LEU A 1 165 ? -11.025 3.846 18.017 1.00 95.62 165 LEU A N 1
ATOM 1354 C CA . LEU A 1 165 ? -9.775 4.333 18.612 1.00 95.62 165 LEU A CA 1
ATOM 1355 C C . LEU A 1 165 ? -8.665 3.277 18.539 1.00 95.62 165 LEU A C 1
ATOM 1357 O O . LEU A 1 165 ? -7.565 3.594 18.095 1.00 95.62 165 LEU A O 1
ATOM 1361 N N . VAL A 1 166 ? -8.967 2.023 18.889 1.00 97.25 166 VAL A N 1
ATOM 1362 C CA . VAL A 1 166 ? -8.026 0.897 18.766 1.00 97.25 166 VAL A CA 1
ATOM 1363 C C . VAL A 1 166 ? -7.562 0.738 17.318 1.00 97.25 166 VAL A C 1
ATOM 1365 O O . VAL A 1 166 ? -6.367 0.601 17.075 1.00 97.25 166 VAL A O 1
ATOM 1368 N N . ALA A 1 167 ? -8.472 0.838 16.346 1.00 97.81 167 ALA A N 1
ATOM 1369 C CA . ALA A 1 167 ? -8.125 0.767 14.930 1.00 97.81 167 ALA A CA 1
ATOM 1370 C C . ALA A 1 167 ? -7.221 1.923 14.472 1.00 97.81 167 ALA A C 1
ATOM 1372 O O . ALA A 1 167 ? -6.287 1.686 13.707 1.00 97.81 167 ALA A O 1
ATOM 1373 N N . LEU A 1 168 ? -7.450 3.155 14.945 1.00 98.12 168 LEU A N 1
ATOM 1374 C CA . LEU A 1 168 ? -6.567 4.294 14.655 1.00 98.12 168 LEU A CA 1
ATOM 1375 C C . LEU A 1 168 ? -5.167 4.075 15.239 1.00 98.12 168 LEU A C 1
ATOM 1377 O O . LEU A 1 168 ? -4.180 4.253 14.530 1.00 98.12 168 LEU A O 1
ATOM 1381 N N . VAL A 1 169 ? -5.081 3.647 16.501 1.00 98.00 169 VAL A N 1
ATOM 1382 C CA . VAL A 1 169 ? -3.804 3.371 17.177 1.00 98.00 169 VAL A CA 1
ATOM 1383 C C . VAL A 1 169 ? -3.051 2.241 16.472 1.00 98.00 169 VAL A C 1
ATOM 1385 O O . VAL A 1 169 ? -1.876 2.394 16.147 1.00 98.00 169 VAL A O 1
ATOM 1388 N N . ALA A 1 170 ? -3.729 1.137 16.153 1.00 98.12 170 ALA A N 1
ATOM 1389 C CA . ALA A 1 170 ? -3.136 0.024 15.419 1.00 98.12 170 ALA A CA 1
ATOM 1390 C C . ALA A 1 170 ? -2.637 0.460 14.031 1.00 98.12 170 ALA A C 1
ATOM 1392 O O . ALA A 1 170 ? -1.530 0.103 13.633 1.00 98.12 170 ALA A O 1
ATOM 1393 N N . SER A 1 171 ? -3.425 1.261 13.306 1.00 98.25 171 SER A N 1
ATOM 1394 C CA . SER A 1 171 ? -3.045 1.770 11.981 1.00 98.25 171 SER A CA 1
ATOM 1395 C C . SER A 1 171 ? -1.846 2.711 12.053 1.00 98.25 171 SER A C 1
ATOM 1397 O O . SER A 1 171 ? -0.978 2.661 11.184 1.00 98.25 171 SER A O 1
ATOM 1399 N N . PHE A 1 172 ? -1.756 3.532 13.104 1.00 98.19 172 PHE A N 1
ATOM 1400 C CA . PHE A 1 172 ? -0.582 4.358 13.358 1.00 98.19 172 PHE A CA 1
ATOM 1401 C C . PHE A 1 172 ? 0.668 3.495 13.535 1.00 98.19 172 PHE A C 1
ATOM 1403 O O . PHE A 1 172 ? 1.644 3.714 12.819 1.00 98.19 172 PHE A O 1
ATOM 1410 N N . PHE A 1 173 ? 0.626 2.472 14.396 1.00 97.75 173 PHE A N 1
ATOM 1411 C CA . PHE A 1 173 ? 1.755 1.552 14.551 1.00 97.75 173 PHE A CA 1
ATOM 1412 C C . PHE A 1 173 ? 2.128 0.892 13.222 1.00 97.75 173 PHE A C 1
ATOM 1414 O O . PHE A 1 173 ? 3.278 0.996 12.804 1.00 97.75 173 PHE A O 1
ATOM 1421 N N . LEU A 1 174 ? 1.162 0.317 12.497 1.00 97.06 174 LEU A N 1
ATOM 1422 C CA . LEU A 1 174 ? 1.422 -0.295 11.189 1.00 97.06 174 LEU A CA 1
ATOM 1423 C C . LEU A 1 174 ? 2.092 0.678 10.205 1.00 97.06 174 LEU A C 1
ATOM 1425 O O . LEU A 1 174 ? 2.977 0.285 9.447 1.00 97.06 174 LEU A O 1
ATOM 1429 N N . SER A 1 175 ? 1.714 1.958 10.239 1.00 96.94 175 SER A N 1
ATOM 1430 C CA . SER A 1 175 ? 2.247 2.972 9.329 1.00 96.94 175 SER A CA 1
ATOM 1431 C C . SER A 1 175 ? 3.735 3.284 9.530 1.00 96.94 175 SER A C 1
ATOM 1433 O O . SER A 1 175 ? 4.415 3.603 8.548 1.00 96.94 175 SER A O 1
ATOM 1435 N N . VAL A 1 176 ? 4.242 3.161 10.763 1.00 96.19 176 VAL A N 1
ATOM 1436 C CA . VAL A 1 176 ? 5.612 3.542 11.155 1.00 96.19 176 VAL A CA 1
ATOM 1437 C C . VAL A 1 176 ? 6.531 2.355 11.459 1.00 96.19 176 VAL A C 1
ATOM 1439 O O . VAL A 1 176 ? 7.718 2.569 11.688 1.00 96.19 176 VAL A O 1
ATOM 1442 N N . ILE A 1 177 ? 6.020 1.116 11.460 1.00 95.56 177 ILE A N 1
ATOM 1443 C CA . ILE A 1 177 ? 6.825 -0.083 11.738 1.00 95.56 177 ILE A CA 1
ATOM 1444 C C . ILE A 1 177 ? 7.990 -0.201 10.729 1.00 95.56 177 ILE A C 1
ATOM 1446 O O . ILE A 1 177 ? 7.740 -0.349 9.527 1.00 95.56 177 ILE A O 1
ATOM 1450 N N . PRO A 1 178 ? 9.260 -0.197 11.192 1.00 93.94 178 PRO A N 1
ATOM 1451 C CA . PRO A 1 178 ? 10.421 -0.225 10.302 1.00 93.94 178 PRO A CA 1
ATOM 1452 C C . PRO A 1 178 ? 10.532 -1.497 9.463 1.00 93.94 178 PRO A C 1
ATOM 1454 O O . PRO A 1 178 ? 10.976 -1.434 8.321 1.00 93.94 178 PRO A O 1
ATOM 1457 N N . SER A 1 179 ? 10.097 -2.647 9.987 1.00 93.81 179 SER A N 1
ATOM 1458 C CA . SER A 1 179 ? 10.230 -3.939 9.299 1.00 93.81 179 SER A CA 1
ATOM 1459 C C . SER A 1 179 ? 9.431 -4.030 7.995 1.00 93.81 179 SER A C 1
ATOM 1461 O O . SER A 1 179 ? 9.770 -4.831 7.130 1.00 93.81 179 SER A O 1
ATOM 1463 N N . LEU A 1 180 ? 8.404 -3.192 7.819 1.00 93.38 180 LEU A N 1
ATOM 1464 C CA . LEU A 1 180 ? 7.618 -3.132 6.586 1.00 93.38 180 LEU A CA 1
ATOM 1465 C C . LEU A 1 180 ? 8.184 -2.145 5.564 1.00 93.38 180 LEU A C 1
ATOM 1467 O O . LEU A 1 180 ? 7.795 -2.200 4.397 1.00 93.38 180 LEU A O 1
ATOM 1471 N N . LEU A 1 181 ? 9.083 -1.240 5.965 1.00 92.56 181 LEU A N 1
ATOM 1472 C CA . LEU A 1 181 ? 9.615 -0.213 5.068 1.00 92.56 181 LEU A CA 1
ATOM 1473 C C . LEU A 1 181 ? 10.342 -0.809 3.854 1.00 92.56 181 LEU A C 1
ATOM 1475 O O . LEU A 1 181 ? 9.981 -0.413 2.748 1.00 92.56 181 LEU A O 1
ATOM 1479 N N . PRO A 1 182 ? 11.254 -1.796 3.982 1.00 91.25 182 PRO A N 1
ATOM 1480 C CA . PRO A 1 182 ? 11.983 -2.328 2.826 1.00 91.25 182 PRO A CA 1
ATOM 1481 C C . PRO A 1 182 ? 11.085 -2.904 1.723 1.00 91.25 182 PRO A C 1
ATOM 1483 O O . PRO A 1 182 ? 11.480 -2.931 0.567 1.00 91.25 182 PRO A O 1
ATOM 1486 N N . ARG A 1 183 ? 9.865 -3.342 2.066 1.00 90.81 183 ARG A N 1
ATOM 1487 C CA . ARG A 1 183 ? 8.903 -3.954 1.132 1.00 90.81 183 ARG A CA 1
ATOM 1488 C C . ARG A 1 183 ? 7.787 -3.011 0.673 1.00 90.81 183 ARG A C 1
ATOM 1490 O O . ARG A 1 183 ? 6.912 -3.419 -0.083 1.00 90.81 183 ARG A O 1
ATOM 1497 N N . THR A 1 184 ? 7.758 -1.774 1.175 1.00 95.12 184 THR A N 1
ATOM 1498 C CA . THR A 1 184 ? 6.657 -0.819 0.928 1.00 95.12 184 THR A CA 1
ATOM 1499 C C . THR A 1 184 ? 7.133 0.610 0.645 1.00 95.12 184 THR A C 1
ATOM 1501 O O . THR A 1 184 ? 6.313 1.514 0.492 1.00 95.12 184 THR A O 1
ATOM 1504 N N . ILE A 1 185 ? 8.448 0.833 0.593 1.00 96.00 185 ILE A N 1
ATOM 1505 C CA . ILE A 1 185 ? 9.072 2.117 0.267 1.00 96.00 185 ILE A CA 1
ATOM 1506 C C . ILE A 1 185 ? 9.008 2.400 -1.239 1.00 96.00 185 ILE A C 1
ATOM 1508 O O . ILE A 1 185 ? 8.947 1.477 -2.052 1.00 96.00 185 ILE A O 1
ATOM 1512 N N . ALA A 1 186 ? 9.036 3.679 -1.620 1.00 97.12 186 ALA A N 1
ATOM 1513 C CA . ALA A 1 186 ? 9.128 4.068 -3.019 1.00 97.12 186 ALA A CA 1
ATOM 1514 C C . ALA A 1 186 ? 10.363 3.448 -3.692 1.00 97.12 186 ALA A C 1
ATOM 1516 O O . ALA A 1 186 ? 11.429 3.334 -3.086 1.00 97.12 186 ALA A O 1
ATOM 1517 N N . GLY A 1 187 ? 10.214 3.059 -4.957 1.00 94.88 187 GLY A N 1
ATOM 1518 C CA . GLY A 1 187 ? 11.288 2.479 -5.767 1.00 94.88 187 GLY A CA 1
ATOM 1519 C C . GLY A 1 187 ? 11.408 0.962 -5.699 1.00 94.88 187 GLY A C 1
ATOM 1520 O O . GLY A 1 187 ? 12.100 0.393 -6.535 1.00 94.88 187 GLY A O 1
ATOM 1521 N N . ILE A 1 188 ? 10.716 0.295 -4.773 1.00 95.50 188 ILE A N 1
ATOM 1522 C CA . ILE A 1 188 ? 10.723 -1.169 -4.656 1.00 95.50 188 ILE A CA 1
ATOM 1523 C C . ILE A 1 188 ? 9.293 -1.687 -4.905 1.00 95.50 188 ILE A C 1
ATOM 1525 O O . ILE A 1 188 ? 8.553 -1.929 -3.948 1.00 95.50 188 ILE A O 1
ATOM 1529 N N . PRO A 1 189 ? 8.844 -1.802 -6.178 1.00 95.38 189 PRO A N 1
ATOM 1530 C CA . PRO A 1 189 ? 7.522 -2.324 -6.534 1.00 95.38 189 PRO A CA 1
ATOM 1531 C C . PRO A 1 189 ? 7.460 -3.845 -6.389 1.00 95.38 189 PRO A C 1
ATOM 1533 O O . PRO A 1 189 ? 7.266 -4.594 -7.348 1.00 95.38 189 PRO A O 1
ATOM 1536 N N . GLU A 1 190 ? 7.614 -4.290 -5.153 1.00 92.56 190 GLU A N 1
ATOM 1537 C CA . GLU A 1 190 ? 7.511 -5.682 -4.760 1.00 92.56 190 GLU A CA 1
ATOM 1538 C C . GLU A 1 190 ? 6.059 -6.135 -4.584 1.00 92.56 190 GLU A C 1
ATOM 1540 O O . GLU A 1 190 ? 5.161 -5.330 -4.295 1.00 92.56 190 GLU A O 1
ATOM 1545 N N . LYS A 1 191 ? 5.827 -7.442 -4.731 1.00 93.81 191 LYS A N 1
ATOM 1546 C CA . LYS A 1 191 ? 4.482 -8.048 -4.647 1.00 93.81 191 LYS A CA 1
ATOM 1547 C C . LYS A 1 191 ? 3.845 -7.897 -3.266 1.00 93.81 191 LYS A C 1
ATOM 1549 O O . LYS A 1 191 ? 2.621 -7.817 -3.155 1.00 93.81 191 LYS A O 1
ATOM 1554 N N . GLU A 1 192 ? 4.654 -7.818 -2.211 1.00 93.19 192 GLU A N 1
ATOM 1555 C CA . GLU A 1 192 ? 4.196 -7.692 -0.826 1.00 93.19 192 GLU A CA 1
ATOM 1556 C C . GLU A 1 192 ? 3.398 -6.400 -0.605 1.00 93.19 192 GLU A C 1
ATOM 1558 O O . GLU A 1 192 ? 2.410 -6.408 0.132 1.00 93.19 192 GLU A O 1
ATOM 1563 N N . SER A 1 193 ? 3.774 -5.308 -1.283 1.00 91.19 193 SER A N 1
ATOM 1564 C CA . SER A 1 193 ? 3.118 -4.003 -1.138 1.00 91.19 193 SER A CA 1
ATOM 1565 C C . SER A 1 193 ? 1.621 -4.054 -1.475 1.00 91.19 193 SER A C 1
ATOM 1567 O O . SER A 1 193 ? 0.801 -3.526 -0.723 1.00 91.19 193 SER A O 1
ATOM 1569 N N . ALA A 1 194 ? 1.252 -4.758 -2.549 1.00 95.56 194 ALA A N 1
ATOM 1570 C CA . ALA A 1 194 ? -0.138 -4.997 -2.926 1.00 95.56 194 ALA A CA 1
ATOM 1571 C C . ALA A 1 194 ? -0.762 -6.186 -2.183 1.00 95.56 194 ALA A C 1
ATOM 1573 O O . ALA A 1 194 ? -1.957 -6.164 -1.879 1.00 95.56 194 ALA A O 1
ATOM 1574 N N . ALA A 1 195 ? 0.026 -7.212 -1.847 1.00 96.00 195 ALA A N 1
ATOM 1575 C CA . ALA A 1 195 ? -0.467 -8.377 -1.118 1.00 96.00 195 ALA A CA 1
ATOM 1576 C C . ALA A 1 195 ? -1.047 -8.002 0.254 1.00 96.00 195 ALA A C 1
ATOM 1578 O O . ALA A 1 195 ? -2.112 -8.505 0.610 1.00 96.00 195 ALA A O 1
ATOM 1579 N N . PHE A 1 196 ? -0.415 -7.085 1.000 1.00 96.19 196 PHE A N 1
ATOM 1580 C CA . PHE A 1 196 ? -0.943 -6.640 2.296 1.00 96.19 196 PHE A CA 1
ATOM 1581 C C . PHE A 1 196 ? -2.331 -6.002 2.188 1.00 96.19 196 PHE A C 1
ATOM 1583 O O . PHE A 1 196 ? -3.189 -6.247 3.041 1.00 96.19 196 PHE A O 1
ATOM 1590 N N . PHE A 1 197 ? -2.582 -5.233 1.127 1.00 97.25 197 PHE A N 1
ATOM 1591 C CA . PHE A 1 197 ? -3.896 -4.650 0.877 1.00 97.25 197 PHE A CA 1
ATOM 1592 C C . PHE A 1 197 ? -4.958 -5.742 0.707 1.00 97.25 197 PHE A C 1
ATOM 1594 O O . PHE A 1 197 ? -5.960 -5.746 1.427 1.00 97.25 197 PHE A O 1
ATOM 1601 N N . PHE A 1 198 ? -4.720 -6.702 -0.192 1.00 97.38 198 PHE A N 1
ATOM 1602 C CA . PHE A 1 198 ? -5.658 -7.803 -0.425 1.00 97.38 198 PHE A CA 1
ATOM 1603 C C . PHE A 1 198 ? -5.818 -8.707 0.798 1.00 97.38 198 PHE A C 1
ATOM 1605 O O . PHE A 1 198 ? -6.925 -9.176 1.059 1.00 97.38 198 PHE A O 1
ATOM 1612 N N . LEU A 1 199 ? -4.754 -8.916 1.575 1.00 97.75 199 LEU A N 1
ATOM 1613 C CA . LEU A 1 199 ? -4.780 -9.709 2.801 1.00 97.75 199 LEU A CA 1
ATOM 1614 C C . LEU A 1 199 ? -5.762 -9.125 3.824 1.00 97.75 199 LEU A C 1
ATOM 1616 O O . LEU A 1 199 ? -6.702 -9.804 4.239 1.00 97.75 199 LEU A O 1
ATOM 1620 N N . PHE A 1 200 ? -5.593 -7.855 4.204 1.00 98.06 200 PHE A N 1
ATOM 1621 C CA . PHE A 1 200 ? -6.475 -7.236 5.197 1.00 98.06 200 PHE A CA 1
ATOM 1622 C C . PHE A 1 200 ? -7.892 -7.034 4.676 1.00 98.06 200 PHE A C 1
ATOM 1624 O O . PHE A 1 200 ? -8.847 -7.177 5.438 1.00 98.06 200 PHE A O 1
ATOM 1631 N N . LEU A 1 201 ? -8.046 -6.762 3.380 1.00 97.56 201 LEU A N 1
ATOM 1632 C CA . LEU A 1 201 ? -9.360 -6.675 2.757 1.00 97.56 201 LEU A CA 1
ATOM 1633 C C . LEU A 1 201 ? -10.090 -8.027 2.797 1.00 97.56 201 LEU A C 1
ATOM 1635 O O . LEU A 1 201 ? -11.276 -8.081 3.122 1.00 97.56 201 LEU A O 1
ATOM 1639 N N . THR A 1 202 ? -9.372 -9.123 2.540 1.00 98.00 202 THR A N 1
ATOM 1640 C CA . THR A 1 202 ? -9.905 -10.488 2.644 1.00 98.00 202 THR A CA 1
ATOM 1641 C C . THR A 1 202 ? -10.337 -10.792 4.072 1.00 98.00 202 THR A C 1
ATOM 1643 O O . THR A 1 202 ? -11.460 -11.246 4.282 1.00 98.00 202 THR A O 1
ATOM 1646 N N . PHE A 1 203 ? -9.500 -10.490 5.068 1.00 97.19 203 PHE A N 1
ATOM 1647 C CA . PHE A 1 203 ? -9.864 -10.695 6.471 1.00 97.19 203 PHE A CA 1
ATOM 1648 C C . PHE A 1 203 ? -11.058 -9.843 6.904 1.00 97.19 203 PHE A C 1
ATOM 1650 O O . PHE A 1 203 ? -11.954 -10.345 7.583 1.00 97.19 203 PHE A O 1
ATOM 1657 N N . TYR A 1 204 ? -11.116 -8.584 6.470 1.00 97.00 204 TYR A N 1
ATOM 1658 C CA . TYR A 1 204 ? -12.264 -7.718 6.706 1.00 97.00 204 TYR A CA 1
ATOM 1659 C C . TYR A 1 204 ? -13.556 -8.342 6.158 1.00 97.00 204 TYR A C 1
ATOM 1661 O O . TYR A 1 204 ? -14.518 -8.521 6.908 1.00 97.00 204 TYR A O 1
ATOM 1669 N N . PHE A 1 205 ? -13.586 -8.720 4.877 1.00 96.25 205 PHE A N 1
ATOM 1670 C CA . PHE A 1 205 ? -14.790 -9.293 4.273 1.00 96.25 205 PHE A CA 1
ATOM 1671 C C . PHE A 1 205 ? -15.156 -10.657 4.854 1.00 96.25 205 PHE A C 1
ATOM 1673 O O . PHE A 1 205 ? -16.342 -10.931 5.040 1.00 96.25 205 PHE A O 1
ATOM 1680 N N . LEU A 1 206 ? -14.165 -11.484 5.193 1.00 96.31 206 LEU A N 1
ATOM 1681 C CA . LEU A 1 206 ? -14.389 -12.774 5.833 1.00 96.31 206 LEU A CA 1
ATOM 1682 C C . LEU A 1 206 ? -15.125 -12.607 7.168 1.00 96.31 206 LEU A C 1
ATOM 1684 O O . LEU A 1 206 ? -16.167 -13.231 7.368 1.00 96.31 206 LEU A O 1
ATOM 1688 N N . LEU A 1 207 ? -14.645 -11.726 8.053 1.00 93.88 207 LEU A N 1
ATOM 1689 C CA . LEU A 1 207 ? -15.300 -11.472 9.341 1.00 93.88 207 LEU A CA 1
ATOM 1690 C C . LEU A 1 207 ? -16.720 -10.923 9.159 1.00 93.88 207 LEU A C 1
ATOM 1692 O O . LEU A 1 207 ? -17.664 -11.423 9.769 1.00 93.88 207 LEU A O 1
ATOM 1696 N N . ARG A 1 208 ? -16.905 -9.967 8.243 1.00 91.62 208 ARG A N 1
ATOM 1697 C CA . ARG A 1 208 ? -18.230 -9.401 7.934 1.00 91.62 208 ARG A CA 1
ATOM 1698 C C . ARG A 1 208 ? -19.210 -10.449 7.403 1.00 91.62 208 ARG A C 1
ATOM 1700 O O . ARG A 1 208 ? -20.398 -10.420 7.738 1.00 91.62 208 ARG A O 1
ATOM 1707 N N . ALA A 1 209 ? -18.732 -11.389 6.591 1.00 92.12 209 ALA A N 1
ATOM 1708 C CA . ALA A 1 209 ? -19.547 -12.489 6.089 1.00 92.12 209 ALA A CA 1
ATOM 1709 C C . ALA A 1 209 ? -19.968 -13.447 7.218 1.00 92.12 209 ALA A C 1
ATOM 1711 O O . ALA A 1 209 ? -21.119 -13.896 7.243 1.00 92.12 209 ALA A O 1
ATOM 1712 N N . LEU A 1 210 ? -19.074 -13.729 8.172 1.00 89.19 210 LEU A N 1
ATOM 1713 C CA . LEU A 1 210 ? -19.366 -14.575 9.334 1.00 89.19 210 LEU A CA 1
ATOM 1714 C C . LEU A 1 210 ? -20.397 -13.928 10.275 1.00 89.19 210 LEU A C 1
ATOM 1716 O O . LEU A 1 210 ? -21.376 -14.583 10.639 1.00 89.19 210 LEU A O 1
ATOM 1720 N N . GLU A 1 211 ? -20.249 -12.636 10.585 1.00 84.31 211 GLU A N 1
ATOM 1721 C CA . GLU A 1 211 ? -21.230 -11.859 11.366 1.00 84.31 211 GLU A CA 1
ATOM 1722 C C . GLU A 1 211 ? -22.621 -11.886 10.715 1.00 84.31 211 GLU A C 1
ATOM 1724 O O . GLU A 1 211 ? -23.642 -12.108 11.369 1.00 84.31 211 GLU A O 1
ATOM 1729 N N . THR A 1 212 ? -22.673 -11.719 9.391 1.00 81.81 212 THR A N 1
ATOM 1730 C CA . THR A 1 212 ? -23.938 -11.712 8.643 1.00 81.81 212 THR A CA 1
ATOM 1731 C C . THR A 1 212 ? -24.656 -13.062 8.728 1.00 81.81 212 THR A C 1
ATOM 1733 O O . THR A 1 212 ? -25.879 -13.105 8.874 1.00 81.81 212 THR A O 1
ATOM 1736 N N . LYS A 1 213 ? -23.917 -14.180 8.676 1.00 70.25 213 LYS A N 1
ATOM 1737 C CA . LYS A 1 213 ? -24.499 -15.525 8.830 1.00 70.25 213 LYS A CA 1
ATOM 1738 C C . LYS A 1 213 ? -25.060 -15.756 10.233 1.00 70.25 213 LYS A C 1
ATOM 1740 O O . LYS A 1 213 ? -26.133 -16.344 10.349 1.00 70.25 213 LYS A O 1
ATOM 1745 N N . LYS A 1 214 ? -24.374 -15.283 11.278 1.00 71.31 214 LYS A N 1
ATOM 1746 C CA . LYS A 1 214 ? -24.856 -15.351 12.668 1.00 71.31 214 LYS A CA 1
ATOM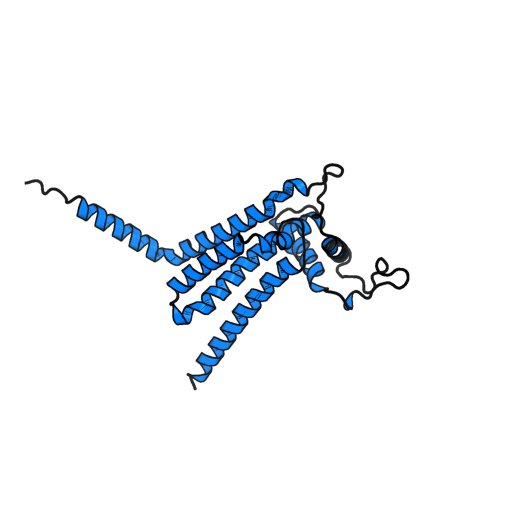 1747 C C . LYS A 1 214 ? -26.193 -14.620 12.817 1.00 71.31 214 LYS A C 1
ATOM 1749 O O . LYS A 1 214 ? -27.143 -15.197 13.331 1.00 71.31 214 LYS A O 1
ATOM 1754 N N . ASN A 1 215 ? -26.300 -13.413 12.263 1.00 63.38 215 ASN A N 1
ATOM 1755 C CA . ASN A 1 215 ? -27.525 -12.613 12.340 1.00 63.38 215 ASN A CA 1
ATOM 1756 C C . ASN A 1 215 ? -28.698 -13.231 11.563 1.00 63.38 215 ASN A C 1
ATOM 1758 O O . ASN A 1 215 ? -29.830 -13.174 12.031 1.00 63.38 215 ASN A O 1
ATOM 1762 N N . LYS A 1 216 ? -28.444 -13.873 10.413 1.00 57.81 216 LYS A N 1
ATOM 1763 C CA . LYS A 1 216 ? -29.492 -14.587 9.659 1.00 57.81 216 LYS A CA 1
ATOM 1764 C C . LYS A 1 216 ? -30.002 -15.848 10.366 1.00 57.81 216 LYS A C 1
ATOM 1766 O O . LYS A 1 216 ? -31.165 -16.177 10.197 1.00 57.81 216 LYS A O 1
ATOM 1771 N N . LYS A 1 217 ? -29.166 -16.541 11.150 1.00 53.41 217 LYS A N 1
ATOM 1772 C CA . LYS A 1 217 ? -29.574 -17.734 11.919 1.00 53.41 217 LYS A CA 1
ATOM 1773 C C . LYS A 1 217 ? -30.409 -17.421 13.165 1.00 53.41 217 LYS A C 1
ATOM 1775 O O . LYS A 1 217 ? -31.089 -18.310 13.639 1.00 53.41 217 LYS A O 1
ATOM 1780 N N . ILE A 1 218 ? -30.322 -16.204 13.703 1.00 53.34 218 ILE A N 1
ATOM 1781 C CA . ILE A 1 218 ? -31.101 -15.764 14.878 1.00 53.34 218 ILE A CA 1
ATOM 1782 C C . ILE A 1 218 ? -32.496 -15.254 14.464 1.00 53.34 218 ILE A C 1
ATOM 1784 O O . ILE A 1 218 ? -33.390 -15.148 15.293 1.00 53.34 218 ILE A O 1
ATOM 1788 N N . ALA A 1 219 ? -32.681 -14.922 13.182 1.00 48.28 219 ALA A N 1
ATOM 1789 C CA . ALA A 1 219 ? -33.922 -14.378 12.630 1.00 48.28 219 ALA A CA 1
ATOM 1790 C C . ALA A 1 219 ? -34.859 -15.441 12.012 1.00 48.28 219 ALA A C 1
ATOM 1792 O O . ALA A 1 219 ? -35.824 -15.071 11.344 1.00 48.28 219 ALA A O 1
ATOM 1793 N N . ILE A 1 220 ? -34.554 -16.730 12.198 1.00 41.81 220 ILE A N 1
ATOM 1794 C CA . ILE A 1 220 ? -35.374 -17.899 11.827 1.00 41.81 220 ILE A CA 1
ATOM 1795 C C . ILE A 1 220 ? -35.650 -18.664 13.117 1.00 41.81 220 ILE A C 1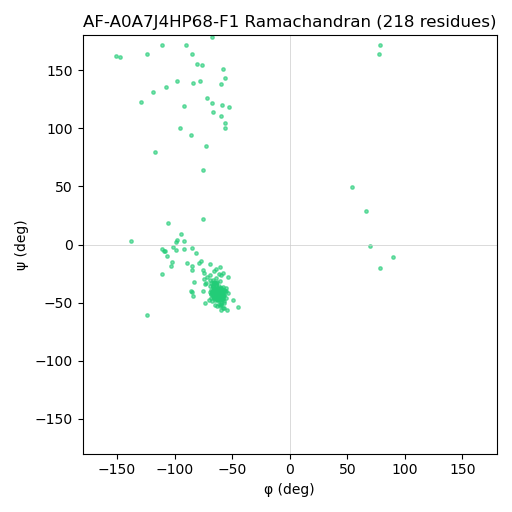
ATOM 1797 O O . ILE A 1 220 ? -36.810 -19.081 13.306 1.00 41.81 220 ILE A O 1
#

Sequence (220 aa):
MLESIDSSSIIERRKEKIFRFLKSRYNLFVSLFLGLIIYLSIKIRTRNLDGLRDITTGSWTLGPDLDPFLFLRWAKYIVENGSLFAIDLMRYSPLGLSTKRELLLHPYLIAWFHKFIATPFLGTESVTHSAVLYPVFFFALTLIAFFLFVKVIFVENLGKKNATLVALVASFFLSVIPSLLPRTIAGIPEKESAAFFFLFLTFYFLLRALETKKNKKIAI

Secondary structure (DSSP, 8-state):
------HHHHHHHHHHHHHHHHHHTHHHHHHHHHHHHHHHHHHHHTTTGGGGB-TTTSSB---S-SHHHHHHHHHHHHHHHSS--SEETTSSTTT-EEGGGS--HHHHHHHHHIIIIIHHHH---SHHHHHHHHHHHHHHHHHHHHHHHHHHHHHHHHHHHHHHHHHHHHHHHHHH-GGGGGGTSTT---HHHHHHHHHHHHHHHHHHHHHHHHHHHH--

Mean predicted aligned error: 6.64 Å

Foldseek 3Di:
DDPPPPPVVVVVVVVVVVVVVCVVCVVVVLVVLLVVLLVLLLCVQCPCVVVQQDPVPRDGAFPPDDVLVVLLVQLQCCLVPVHGDQFACVPPPPVTDGCVVDDRVLSVQLNCCVPPPCCPPVVQPDSRSSLLCQLSVLQSLLLVLQLLLQLLVCCVPPNNNVSNVVSSVVSSCVSPPPVCSVCRHGRRSDPVSNVSNVVSNVSNVVSVVVVVVVVVVVVD

Radius of gyration: 24.12 Å; Cα contacts (8 Å, |Δi|>4): 239; chains: 1; bounding box: 58×67×71 Å

Nearest PDB structures (foldseek):
  6ezn-assembly1_F  TM=8.374E-01  e=6.228E-05  Saccharomyces cerevisiae S288C
  6s7t-assembly1_A  TM=8.498E-01  e=2.320E-04  Homo sapiens
  8b6l-assembly1_I  TM=8.450E-01  e=4.587E-04  Homo sapiens
  8pn9-assembly1_A  TM=8.110E-01  e=3.964E-04  Homo sapiens
  3wvo-assembly1_A  TM=3.195E-01  e=9.945E+00  Thermobifida fusca YX